Protein AF-A0A428RGV8-F1 (afdb_monomer_lite)

pLDDT: mean 83.24, std 20.05, range [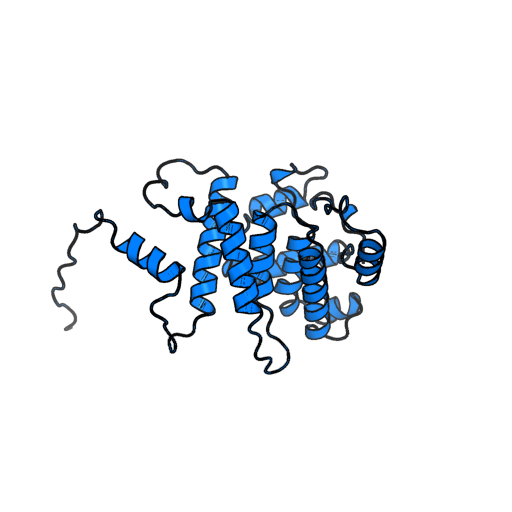26.94, 98.31]

InterPro domains:
  IPR007219 Xylanolytic transcriptional activator, regulatory domain [PF04082] (44-203)
  IPR052761 Fungal Detoxification and Toxin Biosynthesis TFs [PTHR47425] (21-204)

Structure (mmCIF, N/CA/C/O backbone):
data_AF-A0A428RGV8-F1
#
_entry.id   AF-A0A428RGV8-F1
#
loop_
_atom_site.group_PDB
_atom_site.id
_atom_site.type_symbol
_atom_site.label_atom_id
_atom_site.label_alt_id
_atom_site.label_comp_id
_atom_site.label_asym_id
_atom_site.label_entity_id
_atom_site.label_seq_id
_atom_site.pdbx_PDB_ins_code
_atom_site.Cartn_x
_atom_site.Cartn_y
_atom_site.Cartn_z
_atom_site.occupancy
_atom_site.B_iso_or_equiv
_atom_site.auth_seq_id
_atom_site.auth_comp_id
_atom_site.auth_asym_id
_atom_site.auth_atom_id
_atom_site.pdbx_PDB_model_num
ATOM 1 N N . MET A 1 1 ? -14.639 -11.811 4.465 1.00 91.31 1 MET A N 1
ATOM 2 C CA . MET A 1 1 ? -13.847 -10.626 4.854 1.00 91.31 1 MET A CA 1
ATOM 3 C C . MET A 1 1 ? -13.827 -10.538 6.376 1.00 91.31 1 MET A C 1
ATOM 5 O O . MET A 1 1 ? -14.642 -11.209 6.999 1.00 91.31 1 MET A O 1
ATOM 9 N N . VAL A 1 2 ? -12.880 -9.812 6.969 1.00 91.38 2 VAL A N 1
ATOM 10 C CA . VAL A 1 2 ? -12.752 -9.607 8.424 1.00 91.38 2 VAL A CA 1
ATOM 11 C C . VAL A 1 2 ? -12.402 -8.142 8.679 1.00 91.38 2 VAL A C 1
ATOM 13 O O . VAL A 1 2 ? -11.633 -7.556 7.915 1.00 91.38 2 VAL A O 1
ATOM 16 N N . VAL A 1 3 ? -12.947 -7.553 9.745 1.00 94.00 3 VAL A N 1
ATOM 17 C CA . VAL A 1 3 ? -12.639 -6.174 10.150 1.00 94.00 3 VAL A CA 1
ATOM 18 C C . VAL A 1 3 ? -11.151 -6.045 10.478 1.00 94.00 3 VAL A C 1
ATOM 20 O O . VAL A 1 3 ? -10.578 -6.878 11.178 1.00 94.00 3 VAL A O 1
ATOM 23 N N . TYR A 1 4 ? -10.510 -4.988 9.983 1.00 91.88 4 TYR A N 1
ATOM 24 C CA . TYR A 1 4 ? -9.059 -4.827 10.090 1.00 91.88 4 TYR A CA 1
ATOM 25 C C . TYR A 1 4 ? -8.542 -4.760 11.540 1.00 91.88 4 TYR A C 1
ATOM 27 O O . TYR A 1 4 ? -7.445 -5.238 11.816 1.00 91.88 4 TYR A O 1
ATOM 35 N N . CYS A 1 5 ? -9.342 -4.237 12.476 1.00 89.12 5 CYS A N 1
ATOM 36 C CA . CYS A 1 5 ? -9.003 -4.157 13.901 1.00 89.12 5 CYS A CA 1
ATOM 37 C C . CYS A 1 5 ? -8.801 -5.525 14.574 1.00 89.12 5 CYS A C 1
ATOM 39 O O . CYS A 1 5 ? -8.274 -5.574 15.681 1.00 89.12 5 CYS A O 1
ATOM 41 N N . SER A 1 6 ? -9.217 -6.628 13.942 1.00 91.00 6 SER A N 1
ATOM 42 C CA . SER A 1 6 ? -8.951 -7.985 14.433 1.00 91.00 6 SER A CA 1
ATOM 43 C C . SER A 1 6 ? -7.494 -8.427 14.229 1.00 91.00 6 SER A C 1
ATOM 45 O O . SER A 1 6 ? -7.105 -9.483 14.723 1.00 91.00 6 SER A O 1
ATOM 47 N N . TYR A 1 7 ? -6.686 -7.652 13.499 1.00 91.00 7 TYR A N 1
ATOM 48 C CA . TYR A 1 7 ? -5.276 -7.935 13.247 1.00 91.00 7 TYR A CA 1
ATOM 49 C C . TYR A 1 7 ? -4.378 -7.100 14.164 1.00 91.00 7 TYR A C 1
ATOM 51 O O . TYR A 1 7 ? -4.307 -5.882 14.029 1.00 91.00 7 TYR A O 1
ATOM 59 N N . SER A 1 8 ? -3.625 -7.765 15.043 1.00 90.81 8 SER A N 1
ATOM 60 C CA . SER A 1 8 ? -2.735 -7.124 16.026 1.00 90.81 8 SER A CA 1
ATOM 61 C C . SER A 1 8 ? -1.612 -6.276 15.429 1.00 90.81 8 SER A C 1
ATOM 63 O O . SER A 1 8 ? -1.098 -5.375 16.081 1.00 90.81 8 SER A O 1
ATOM 65 N N . PHE A 1 9 ? -1.209 -6.558 14.193 1.00 92.00 9 PHE A N 1
ATOM 66 C CA . PHE A 1 9 ? -0.100 -5.882 13.519 1.00 92.00 9 PHE A CA 1
ATOM 67 C C . PHE A 1 9 ? -0.540 -4.674 12.681 1.00 92.00 9 PHE A C 1
ATOM 69 O O . PHE A 1 9 ? 0.299 -4.083 12.002 1.00 92.00 9 PHE A O 1
ATOM 76 N N . ILE A 1 10 ? -1.829 -4.313 12.702 1.00 93.00 10 ILE A N 1
ATOM 77 C CA . ILE A 1 10 ? -2.382 -3.203 11.919 1.00 93.00 10 ILE A CA 1
ATOM 78 C C . ILE A 1 10 ? -2.800 -2.066 12.849 1.00 93.00 10 ILE A C 1
ATOM 80 O O . ILE A 1 10 ? -3.551 -2.267 13.802 1.00 93.00 10 ILE A O 1
ATOM 84 N N . THR A 1 11 ? -2.319 -0.854 12.580 1.00 92.06 11 THR A N 1
ATOM 85 C CA . THR A 1 11 ? -2.685 0.337 13.347 1.00 92.06 11 THR A CA 1
ATOM 86 C C . THR A 1 11 ? -4.131 0.723 13.078 1.00 92.06 11 THR A C 1
ATOM 88 O O . THR A 1 11 ? -4.618 0.633 11.948 1.00 92.06 11 THR A O 1
ATOM 91 N N . ARG A 1 12 ? -4.810 1.222 14.112 1.00 88.31 12 ARG A N 1
ATOM 92 C CA . ARG A 1 12 ? -6.144 1.811 13.960 1.00 88.31 12 ARG A CA 1
ATOM 93 C C . ARG A 1 12 ? -6.079 3.038 13.051 1.00 88.31 12 ARG A C 1
ATOM 95 O O . ARG A 1 12 ? -5.153 3.837 13.170 1.00 88.31 12 ARG A O 1
ATOM 102 N N . ALA A 1 13 ? -7.038 3.142 12.138 1.00 87.25 13 ALA A N 1
ATOM 103 C CA . ALA A 1 13 ? -7.202 4.307 11.281 1.00 87.25 13 ALA A CA 1
ATOM 104 C C . ALA A 1 13 ? -7.619 5.522 12.122 1.00 87.25 13 ALA A C 1
ATOM 106 O O . ALA A 1 13 ? -8.401 5.377 13.067 1.00 87.25 13 ALA A O 1
ATOM 107 N N . ASP A 1 14 ? -7.106 6.703 11.777 1.00 87.12 14 ASP A N 1
ATOM 108 C CA . ASP A 1 14 ? -7.477 7.947 12.447 1.00 87.12 14 ASP A CA 1
ATOM 109 C C . ASP A 1 14 ? -8.788 8.474 11.859 1.00 87.12 14 ASP A C 1
ATOM 111 O O . ASP A 1 14 ? -8.808 9.057 10.780 1.00 87.12 14 ASP A O 1
ATOM 115 N N . VAL A 1 15 ? -9.893 8.208 12.556 1.00 88.12 15 VAL A N 1
ATOM 116 C CA . VAL A 1 15 ? -11.250 8.602 12.141 1.00 88.12 15 VAL A CA 1
ATOM 117 C C . VAL A 1 15 ? -11.793 9.788 12.943 1.00 88.12 15 VAL A C 1
ATOM 119 O O . VAL A 1 15 ? -12.944 10.169 12.756 1.00 88.12 15 VAL A O 1
ATOM 122 N N . PHE A 1 16 ? -11.004 10.378 13.852 1.00 85.19 16 PHE A N 1
ATOM 123 C CA . PHE A 1 16 ? -11.508 11.365 14.821 1.00 85.19 16 PHE A CA 1
ATOM 124 C C . PHE A 1 16 ? -12.043 12.644 14.173 1.00 85.19 16 PHE A C 1
ATOM 126 O O . PHE A 1 16 ? -12.983 13.249 14.683 1.00 85.19 16 PHE A O 1
ATOM 133 N N . TYR A 1 17 ? -11.450 13.048 13.052 1.00 86.25 17 TYR A N 1
ATOM 134 C CA . TYR A 1 17 ? -11.818 14.265 12.325 1.00 86.25 17 TYR A CA 1
ATOM 135 C C . TYR A 1 17 ? -12.670 13.984 11.084 1.00 86.25 17 TYR A C 1
ATOM 137 O O . TYR A 1 17 ? -12.979 14.903 10.327 1.00 86.25 17 TYR A O 1
ATOM 145 N N . THR A 1 18 ? -13.037 12.723 10.859 1.00 89.50 18 THR A N 1
ATOM 146 C CA . THR A 1 18 ? -13.803 12.303 9.690 1.00 89.50 18 THR A CA 1
ATOM 147 C C . THR A 1 18 ? -15.301 12.361 10.011 1.00 89.50 18 THR A C 1
ATOM 149 O O . THR A 1 18 ? -15.729 11.766 11.002 1.00 89.50 18 THR A O 1
ATOM 152 N N . PRO A 1 19 ? -16.121 13.056 9.202 1.00 93.00 19 PRO A N 1
ATOM 153 C CA . PRO A 1 19 ? -17.572 13.064 9.362 1.00 93.00 19 PRO A CA 1
ATOM 154 C C . PRO A 1 19 ? -18.165 11.651 9.393 1.00 93.00 19 P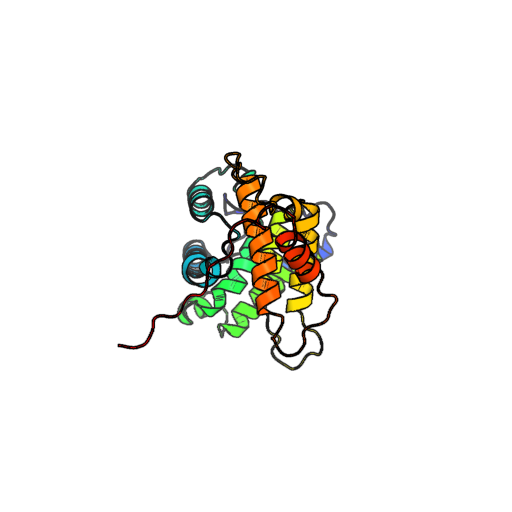RO A C 1
ATOM 156 O O . PRO A 1 19 ? -17.710 10.756 8.682 1.00 93.00 19 PRO A O 1
ATOM 159 N N . VAL A 1 20 ? -19.227 11.453 10.177 1.00 92.69 20 VAL A N 1
ATOM 160 C CA . VAL A 1 20 ? -19.876 10.137 10.328 1.00 92.69 20 VAL A CA 1
ATOM 161 C C . VAL A 1 20 ? -20.357 9.590 8.982 1.00 92.69 20 VAL A C 1
ATOM 163 O O . VAL A 1 20 ? -20.157 8.412 8.702 1.00 92.69 20 VAL A O 1
ATOM 166 N N . GLN A 1 21 ? -20.908 10.449 8.119 1.00 94.31 21 GLN A N 1
ATOM 167 C CA . GLN A 1 21 ? -21.371 10.052 6.786 1.00 94.31 21 GLN A CA 1
ATOM 168 C C . GLN A 1 21 ? -20.228 9.514 5.913 1.00 94.31 21 GLN A C 1
ATOM 170 O O . GLN A 1 21 ? -20.411 8.538 5.186 1.00 94.31 21 GLN A O 1
ATOM 175 N N . ASP A 1 22 ? -19.035 10.106 6.016 1.00 93.88 22 ASP A N 1
ATOM 176 C CA . ASP A 1 22 ? -17.856 9.639 5.286 1.00 93.88 22 ASP A CA 1
ATOM 177 C C . ASP A 1 22 ? -17.386 8.284 5.832 1.00 93.88 22 ASP A C 1
ATOM 179 O O . ASP A 1 22 ? -17.028 7.397 5.060 1.00 93.88 22 ASP A O 1
ATOM 183 N N . ILE A 1 23 ? -17.443 8.074 7.153 1.00 94.06 23 ILE A N 1
ATOM 184 C CA . ILE A 1 23 ? -17.117 6.781 7.776 1.00 94.06 23 ILE A CA 1
ATOM 185 C C . ILE A 1 23 ? -18.096 5.694 7.316 1.00 94.06 23 ILE A C 1
ATOM 187 O O . ILE A 1 23 ? -17.664 4.601 6.946 1.00 94.06 23 ILE A O 1
ATOM 191 N N . GLU A 1 24 ? -19.399 5.981 7.308 1.00 95.19 24 GLU A N 1
ATOM 192 C CA . GLU A 1 24 ? -20.435 5.058 6.829 1.00 95.19 24 GLU A CA 1
ATOM 193 C C . GLU A 1 24 ? -20.230 4.707 5.353 1.00 95.19 24 GLU A C 1
ATOM 195 O O . GLU A 1 24 ? -20.258 3.528 4.987 1.00 95.19 24 GLU A O 1
ATOM 200 N N . PHE A 1 25 ? -19.931 5.708 4.519 1.00 96.38 25 PHE A N 1
ATOM 201 C CA . PHE A 1 25 ? -19.594 5.502 3.115 1.00 96.38 25 PHE A CA 1
ATOM 202 C C . PHE A 1 25 ? -18.364 4.596 2.958 1.00 96.38 25 PHE A C 1
ATOM 204 O O . PHE A 1 25 ? -18.434 3.564 2.286 1.00 96.38 25 PHE A O 1
ATOM 211 N N . LEU A 1 26 ? -17.255 4.904 3.636 1.00 96.06 26 LEU A N 1
ATOM 212 C CA . LEU A 1 26 ? -16.034 4.089 3.606 1.00 96.06 26 LEU A CA 1
ATOM 213 C C . LEU A 1 26 ? -16.272 2.652 4.087 1.00 96.06 26 LEU A C 1
ATOM 215 O O . LEU A 1 26 ? -15.668 1.714 3.555 1.00 96.06 26 LEU A O 1
ATOM 219 N N . ASN A 1 27 ? -17.149 2.474 5.076 1.00 95.19 27 ASN A N 1
ATOM 220 C CA . ASN A 1 27 ? -17.536 1.164 5.578 1.00 95.19 27 ASN A CA 1
ATOM 221 C C . ASN A 1 27 ? -18.357 0.381 4.545 1.00 95.19 27 ASN A C 1
ATOM 223 O O . ASN A 1 27 ? -18.049 -0.781 4.295 1.00 95.19 27 ASN A O 1
ATOM 227 N N . SER A 1 28 ? -19.329 1.018 3.882 1.00 96.12 28 SER A N 1
ATOM 228 C CA . SER A 1 28 ? -20.103 0.396 2.794 1.00 96.12 28 SER A CA 1
ATOM 229 C C . SER A 1 28 ? -19.247 0.014 1.580 1.00 96.12 28 SER A C 1
ATOM 231 O O . SER A 1 28 ? -19.506 -0.991 0.923 1.00 96.12 28 SER A O 1
ATOM 233 N N . GLU A 1 29 ? -18.162 0.751 1.332 1.00 96.19 29 GLU A N 1
ATOM 234 C CA . GLU A 1 29 ? -17.141 0.424 0.327 1.00 96.19 29 GLU A CA 1
ATOM 235 C C . GLU A 1 29 ? -16.165 -0.676 0.802 1.00 96.19 29 GLU A C 1
ATOM 237 O O . GLU A 1 29 ? -15.284 -1.124 0.059 1.00 96.19 29 GLU A O 1
ATOM 242 N N . GLY A 1 30 ? -16.288 -1.125 2.055 1.00 95.44 30 GLY A N 1
ATOM 243 C CA . GLY A 1 30 ? -15.467 -2.170 2.656 1.00 95.44 30 GLY A CA 1
ATOM 244 C C . GLY A 1 30 ? -14.002 -1.767 2.841 1.00 95.44 30 GLY A C 1
ATOM 245 O O . GLY A 1 30 ? -13.118 -2.623 2.723 1.00 95.44 30 GLY A O 1
ATOM 246 N N . CYS A 1 31 ? -13.716 -0.480 3.080 1.00 96.12 31 CYS A N 1
ATOM 247 C CA . CYS A 1 31 ? -12.354 0.034 3.288 1.00 96.12 31 CYS A CA 1
ATOM 248 C C . CYS A 1 31 ? -11.719 -0.501 4.583 1.00 96.12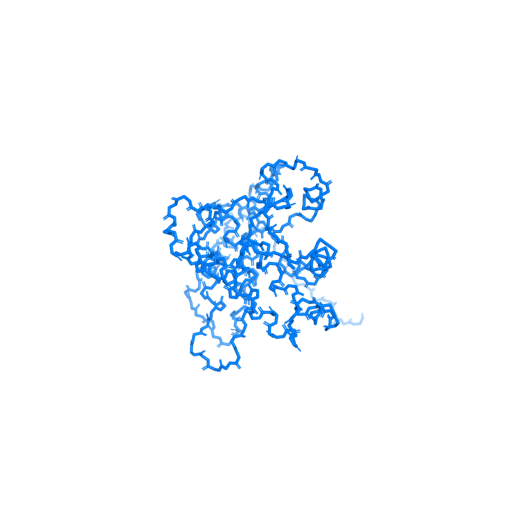 31 CYS A C 1
ATOM 250 O O . CYS A 1 31 ? -10.512 -0.747 4.633 1.00 96.12 31 CYS A O 1
ATOM 252 N N . PHE A 1 32 ? -12.543 -0.740 5.606 1.00 95.75 32 PHE A N 1
ATOM 253 C CA . PHE A 1 32 ? -12.143 -1.270 6.914 1.00 95.75 32 PHE A CA 1
ATOM 254 C C . PHE A 1 32 ? -12.119 -2.804 6.967 1.00 95.75 32 PHE A C 1
ATOM 256 O O . PHE A 1 32 ? -11.964 -3.400 8.034 1.00 95.75 32 PHE A O 1
ATOM 263 N N . GLU A 1 33 ? -12.249 -3.467 5.821 1.00 95.56 33 GLU A N 1
ATOM 264 C CA . GLU A 1 33 ? -12.248 -4.918 5.736 1.00 95.56 33 GLU A CA 1
ATOM 265 C C . GLU A 1 33 ? -11.032 -5.450 4.983 1.00 95.56 33 GLU A C 1
ATOM 267 O O . GLU A 1 33 ? -10.640 -4.946 3.925 1.00 95.56 33 GLU A O 1
ATOM 272 N N . LEU A 1 34 ? -10.487 -6.548 5.498 1.00 96.50 34 LEU A N 1
ATOM 273 C CA . LEU A 1 34 ? -9.389 -7.293 4.900 1.00 96.50 34 LEU A CA 1
ATOM 274 C C . LEU A 1 34 ? -9.812 -8.744 4.613 1.00 96.50 34 LEU A C 1
ATOM 276 O O . LEU A 1 34 ? -10.785 -9.248 5.189 1.00 96.50 34 LEU A O 1
ATOM 280 N N . PRO A 1 35 ? -9.101 -9.455 3.718 1.00 96.56 35 PRO A N 1
ATOM 281 C CA . PRO A 1 35 ? -9.262 -10.896 3.551 1.00 96.56 35 PRO A CA 1
ATOM 282 C C . PRO A 1 35 ? -9.117 -11.643 4.882 1.00 96.56 35 PRO A C 1
ATOM 284 O O . PRO A 1 35 ? -8.468 -11.151 5.799 1.00 96.56 35 PRO A O 1
ATOM 287 N N . ALA A 1 36 ? -9.688 -12.846 4.985 1.00 95.62 36 ALA A N 1
ATOM 288 C CA . ALA A 1 36 ? -9.474 -13.713 6.148 1.00 95.62 36 ALA A CA 1
ATOM 289 C C . ALA A 1 36 ? -7.977 -14.065 6.310 1.00 95.62 36 ALA A C 1
ATOM 291 O O . ALA A 1 36 ? -7.279 -14.112 5.292 1.00 95.62 36 ALA A O 1
ATOM 292 N N . PRO A 1 37 ? -7.488 -14.391 7.525 1.00 94.06 37 PRO A N 1
ATOM 293 C CA . PRO A 1 37 ? -6.053 -14.496 7.811 1.00 94.06 37 PRO A CA 1
ATOM 294 C C . PRO A 1 37 ? -5.272 -15.388 6.840 1.00 94.06 37 PRO A C 1
ATOM 296 O O . PRO A 1 37 ? -4.219 -14.995 6.355 1.00 94.06 37 PRO A O 1
ATOM 299 N N . ILE A 1 38 ? -5.828 -16.549 6.477 1.00 94.62 38 ILE A N 1
ATOM 300 C CA . ILE A 1 38 ? -5.201 -17.495 5.537 1.00 94.62 38 ILE A CA 1
ATOM 301 C C . ILE A 1 38 ? -5.007 -16.868 4.150 1.00 94.62 38 ILE A C 1
ATOM 303 O O . ILE A 1 38 ? -3.977 -17.069 3.512 1.00 94.62 38 ILE A O 1
ATOM 307 N N . ILE A 1 39 ? -6.004 -16.126 3.661 1.00 96.12 39 ILE A N 1
ATOM 308 C CA . ILE A 1 39 ? -5.930 -15.481 2.347 1.00 96.12 39 ILE A CA 1
ATOM 309 C C . ILE A 1 39 ? -5.025 -14.252 2.426 1.00 96.12 39 ILE A C 1
ATOM 311 O O . ILE A 1 39 ? -4.218 -14.045 1.525 1.00 96.12 39 ILE A O 1
ATOM 315 N N . LEU A 1 40 ? -5.114 -13.470 3.504 1.00 96.44 40 LEU A N 1
ATOM 316 C CA . LEU A 1 40 ? -4.243 -12.320 3.734 1.00 96.44 40 LEU A CA 1
ATOM 317 C C . LEU A 1 40 ? -2.766 -12.736 3.699 1.00 96.44 40 LEU A C 1
ATOM 319 O O . LEU A 1 40 ? -1.992 -12.152 2.949 1.00 96.44 40 LEU A O 1
ATOM 323 N N . ASP A 1 41 ? -2.397 -13.802 4.408 1.00 95.56 41 ASP A N 1
ATOM 324 C CA . ASP A 1 41 ? -1.040 -14.353 4.394 1.00 95.56 41 ASP A CA 1
ATOM 325 C C . ASP A 1 41 ? -0.575 -14.753 2.981 1.00 95.56 41 ASP A C 1
ATOM 327 O O . ASP A 1 41 ? 0.584 -14.531 2.631 1.00 95.56 41 ASP A O 1
ATOM 331 N N . GLN A 1 42 ? -1.464 -15.287 2.133 1.00 97.06 42 GLN A N 1
ATOM 332 C CA . GLN A 1 42 ? -1.125 -15.576 0.733 1.00 97.06 42 GLN A CA 1
ATOM 333 C C . GLN A 1 42 ? -0.794 -14.299 -0.045 1.00 97.06 42 GLN A C 1
ATOM 335 O O . GLN A 1 42 ? 0.224 -14.264 -0.732 1.00 97.06 42 GLN A O 1
ATOM 340 N N . PHE A 1 43 ? -1.599 -13.240 0.089 1.00 97.88 43 PHE A N 1
ATOM 341 C CA . PHE A 1 43 ? -1.299 -11.952 -0.546 1.00 97.88 43 PHE A CA 1
ATOM 342 C C . PHE A 1 43 ? 0.029 -11.371 -0.059 1.00 97.88 43 PHE A C 1
ATOM 344 O O . PHE A 1 43 ? 0.819 -10.893 -0.868 1.00 97.88 43 PHE A O 1
ATOM 351 N N . LEU A 1 44 ? 0.291 -11.423 1.250 1.00 97.12 44 LEU A N 1
ATOM 352 C CA . LEU A 1 44 ? 1.525 -10.897 1.835 1.00 97.12 44 LEU A CA 1
ATOM 353 C C . LEU A 1 44 ? 2.755 -11.660 1.332 1.00 97.12 44 LEU A C 1
ATOM 355 O O . LEU A 1 44 ? 3.752 -11.045 0.967 1.00 97.12 44 LEU A O 1
ATOM 359 N N . ARG A 1 45 ? 2.671 -12.989 1.209 1.00 97.19 45 ARG A N 1
ATOM 360 C CA . ARG A 1 45 ? 3.729 -13.790 0.573 1.00 97.19 45 ARG A CA 1
ATOM 361 C C . ARG A 1 45 ? 3.934 -13.385 -0.884 1.00 97.19 45 ARG A C 1
ATOM 363 O O . ARG A 1 45 ? 5.061 -13.120 -1.279 1.00 97.19 45 ARG A O 1
ATOM 370 N N . GLN A 1 46 ? 2.857 -13.249 -1.663 1.00 98.06 46 GLN A N 1
ATOM 371 C CA . GLN A 1 46 ? 2.957 -12.796 -3.056 1.00 98.06 46 GLN A CA 1
ATOM 372 C C . GLN A 1 46 ? 3.561 -11.389 -3.176 1.00 98.06 46 GLN A C 1
ATOM 374 O O . GLN A 1 46 ? 4.303 -11.127 -4.124 1.00 98.06 46 GLN A O 1
ATOM 379 N N . TYR A 1 47 ? 3.295 -10.500 -2.216 1.00 98.31 47 TYR A N 1
ATOM 380 C CA . TYR A 1 47 ? 3.940 -9.193 -2.133 1.00 98.31 47 TYR A CA 1
ATOM 381 C C . TYR A 1 47 ? 5.459 -9.324 -1.962 1.00 98.31 47 TYR A C 1
ATOM 383 O O . TYR A 1 47 ? 6.204 -8.767 -2.769 1.00 98.31 47 TYR A O 1
ATOM 391 N N . PHE A 1 48 ? 5.925 -10.068 -0.951 1.00 97.75 48 PHE A N 1
ATOM 392 C CA . PHE A 1 48 ? 7.362 -10.210 -0.682 1.00 97.75 48 PHE A CA 1
ATOM 393 C C . PHE A 1 48 ? 8.098 -10.977 -1.782 1.00 97.75 48 PHE A C 1
ATOM 395 O O . PHE A 1 48 ? 9.238 -10.656 -2.091 1.00 97.75 48 PHE A O 1
ATOM 402 N N . THR A 1 49 ? 7.436 -11.924 -2.445 1.00 97.75 49 THR A N 1
ATOM 403 C CA . THR A 1 49 ? 8.042 -12.676 -3.548 1.00 97.75 49 THR A CA 1
ATOM 404 C C . THR A 1 49 ? 8.124 -11.877 -4.852 1.00 97.75 49 THR A C 1
ATOM 406 O O . THR A 1 49 ? 9.126 -11.984 -5.550 1.00 97.75 49 THR A O 1
ATOM 409 N N . ASN A 1 50 ? 7.104 -11.082 -5.206 1.00 97.12 50 ASN A N 1
ATOM 410 C CA . ASN A 1 50 ? 7.009 -10.499 -6.557 1.00 97.12 50 ASN A CA 1
ATOM 411 C C . ASN A 1 50 ? 7.114 -8.969 -6.611 1.00 97.12 50 ASN A C 1
ATOM 413 O O . ASN A 1 50 ? 7.517 -8.420 -7.634 1.00 97.12 50 ASN A O 1
ATOM 417 N N . VAL A 1 51 ? 6.718 -8.259 -5.549 1.00 96.56 51 VAL A N 1
ATOM 418 C CA . VAL A 1 51 ? 6.675 -6.784 -5.528 1.00 96.56 51 VAL A CA 1
ATOM 419 C C . VAL A 1 51 ? 7.874 -6.212 -4.780 1.00 96.56 51 VAL A C 1
ATOM 421 O O . VAL A 1 51 ? 8.537 -5.301 -5.277 1.00 96.56 51 VAL A O 1
ATOM 424 N N . HIS A 1 52 ? 8.174 -6.757 -3.599 1.00 96.50 52 HIS A N 1
ATOM 425 C CA . HIS A 1 52 ? 9.261 -6.288 -2.738 1.00 96.50 52 HIS A CA 1
ATOM 426 C C . HIS A 1 52 ? 10.646 -6.291 -3.410 1.00 96.50 52 HIS A C 1
ATOM 428 O O . HIS A 1 52 ? 11.338 -5.289 -3.245 1.00 96.50 52 HIS A O 1
ATOM 434 N N . PRO A 1 53 ? 11.033 -7.278 -4.251 1.00 96.19 53 PRO A N 1
ATOM 435 C CA . PRO A 1 53 ? 12.331 -7.240 -4.931 1.00 96.19 53 PRO A CA 1
ATOM 436 C C . PRO A 1 53 ? 12.512 -6.020 -5.845 1.00 96.19 53 PRO A C 1
ATOM 438 O O . PRO A 1 53 ? 13.637 -5.609 -6.114 1.00 96.19 53 PRO A O 1
ATOM 441 N N . LEU A 1 54 ? 11.408 -5.429 -6.319 1.00 93.12 54 LEU A N 1
ATOM 442 C CA . LEU A 1 54 ? 11.408 -4.248 -7.184 1.00 93.12 54 LEU A CA 1
ATOM 443 C C . LEU A 1 54 ? 11.316 -2.939 -6.383 1.00 93.12 54 LEU A C 1
ATOM 445 O O . LEU A 1 54 ? 11.865 -1.925 -6.806 1.00 93.12 54 LEU A O 1
ATOM 449 N N . LEU A 1 55 ? 10.622 -2.952 -5.239 1.00 93.88 55 LEU A N 1
ATOM 450 C CA . LEU A 1 55 ? 10.474 -1.811 -4.327 1.00 93.88 55 LEU A CA 1
ATOM 451 C C . LEU A 1 55 ? 10.643 -2.261 -2.862 1.00 93.88 55 LEU A C 1
ATOM 453 O O . LEU A 1 55 ? 9.649 -2.396 -2.136 1.00 93.88 55 LEU A O 1
ATOM 457 N N . PRO A 1 56 ? 11.885 -2.466 -2.386 1.00 95.00 56 PRO A N 1
ATOM 458 C CA . PRO A 1 56 ? 12.167 -2.989 -1.049 1.00 95.00 56 PRO A CA 1
ATOM 459 C C . PRO A 1 56 ? 12.039 -1.900 0.030 1.00 95.00 56 PRO A C 1
ATOM 461 O O . PRO A 1 56 ? 12.964 -1.620 0.787 1.00 95.00 56 PRO A O 1
ATOM 464 N N . MET A 1 57 ? 10.880 -1.247 0.107 1.00 94.00 57 MET A N 1
ATOM 465 C CA . MET A 1 57 ? 10.617 -0.133 1.029 1.00 94.00 57 MET A CA 1
ATOM 466 C C . MET A 1 57 ? 10.305 -0.577 2.470 1.00 94.00 57 MET A C 1
ATOM 468 O O . MET A 1 57 ? 10.262 0.262 3.370 1.00 94.00 57 MET A O 1
ATOM 472 N N . LEU A 1 58 ? 10.082 -1.879 2.688 1.00 93.44 58 LEU A N 1
ATOM 473 C CA . LEU A 1 58 ? 9.810 -2.496 3.990 1.00 93.44 58 LEU A CA 1
ATOM 474 C C . LEU A 1 58 ? 10.957 -3.426 4.391 1.00 93.44 58 LEU A C 1
ATOM 476 O O . LEU A 1 58 ? 11.571 -4.068 3.539 1.00 93.44 58 LEU A O 1
ATOM 480 N N . ASN A 1 59 ? 11.220 -3.537 5.692 1.00 92.25 59 ASN A N 1
ATOM 481 C CA . ASN A 1 59 ? 12.048 -4.618 6.212 1.00 92.25 59 ASN A CA 1
ATOM 482 C C . ASN A 1 59 ? 11.195 -5.885 6.326 1.00 92.25 59 ASN A C 1
ATOM 484 O O . ASN A 1 59 ? 10.256 -5.915 7.117 1.00 92.25 59 ASN A O 1
ATOM 488 N N . GLU A 1 60 ? 11.516 -6.909 5.539 1.00 93.19 60 GLU A N 1
ATOM 489 C CA . GLU A 1 60 ? 10.777 -8.172 5.540 1.00 93.19 60 GLU A CA 1
ATOM 490 C C . GLU A 1 60 ? 10.847 -8.892 6.892 1.00 93.19 60 GLU A C 1
ATOM 492 O O . GLU A 1 60 ? 9.829 -9.375 7.384 1.00 93.19 60 GLU A O 1
ATOM 497 N N . GLN A 1 61 ? 12.016 -8.909 7.534 1.00 91.19 61 GLN A N 1
ATOM 498 C CA . GLN A 1 61 ? 12.172 -9.554 8.835 1.00 91.19 61 GLN A CA 1
ATOM 499 C C . GLN A 1 61 ? 11.330 -8.847 9.903 1.00 91.19 61 GLN A C 1
ATOM 501 O O . GLN A 1 61 ? 10.536 -9.489 10.584 1.00 91.19 61 GLN A O 1
ATOM 506 N N . ASP A 1 62 ? 11.432 -7.514 9.994 1.00 89.94 62 ASP A N 1
ATOM 507 C CA . ASP A 1 62 ? 10.626 -6.749 10.956 1.00 89.94 62 ASP A CA 1
ATOM 508 C C . ASP A 1 62 ? 9.119 -6.922 10.705 1.00 89.94 62 ASP A C 1
ATOM 510 O O . ASP A 1 62 ? 8.341 -6.944 11.659 1.00 89.94 62 ASP A O 1
ATOM 514 N N . PHE A 1 63 ? 8.712 -7.055 9.438 1.00 92.75 63 PHE A N 1
ATOM 515 C CA . PHE A 1 63 ? 7.324 -7.283 9.051 1.00 92.75 63 PHE A CA 1
ATOM 516 C C . PHE A 1 63 ? 6.801 -8.622 9.583 1.00 92.75 63 PHE A C 1
ATOM 518 O O . PHE A 1 63 ? 5.763 -8.660 10.249 1.00 92.75 63 PHE A O 1
ATOM 525 N N . TRP A 1 64 ? 7.505 -9.725 9.306 1.00 93.25 64 TRP A N 1
ATOM 526 C CA . TRP A 1 64 ? 7.057 -11.056 9.725 1.00 93.25 64 TRP A CA 1
ATOM 527 C C . TRP A 1 64 ? 7.141 -11.236 11.244 1.00 93.25 64 TRP A C 1
ATOM 529 O O . TRP A 1 64 ? 6.260 -11.868 11.837 1.00 93.25 64 TRP A O 1
ATOM 539 N N . ASP A 1 65 ? 8.123 -10.601 11.887 1.00 91.25 65 ASP A N 1
ATOM 540 C CA . ASP A 1 65 ? 8.226 -10.540 13.344 1.00 91.25 65 ASP A CA 1
ATOM 541 C C . ASP A 1 65 ? 7.024 -9.816 13.963 1.00 91.25 65 ASP A C 1
ATOM 543 O O . ASP A 1 65 ? 6.441 -10.303 14.933 1.00 91.25 65 ASP A O 1
ATOM 547 N N . ALA A 1 66 ? 6.623 -8.664 13.411 1.00 89.56 66 ALA A N 1
ATOM 548 C CA . ALA A 1 66 ? 5.455 -7.923 13.888 1.00 89.56 66 ALA A CA 1
ATOM 549 C C . ALA A 1 66 ? 4.157 -8.714 13.686 1.00 89.56 66 ALA A C 1
ATOM 551 O O . ALA A 1 66 ? 3.314 -8.764 14.579 1.00 89.56 66 ALA A O 1
ATOM 552 N N . ARG A 1 67 ? 4.022 -9.385 12.538 1.00 89.75 67 ARG A N 1
ATOM 553 C CA . ARG A 1 67 ? 2.854 -10.203 12.187 1.00 89.75 67 ARG A CA 1
ATOM 554 C C . ARG A 1 67 ? 2.635 -11.392 13.126 1.00 89.75 67 ARG A C 1
ATOM 556 O O . ARG A 1 67 ? 1.483 -11.777 13.342 1.00 89.75 67 ARG A O 1
ATOM 563 N N . SER A 1 68 ? 3.722 -11.974 13.629 1.00 89.75 68 SER A N 1
ATOM 564 C CA . SER A 1 68 ? 3.712 -13.181 14.468 1.00 89.75 68 SER A CA 1
ATOM 565 C C . SER A 1 68 ? 3.485 -12.881 15.952 1.00 89.75 68 SER A C 1
ATOM 567 O O . SER A 1 68 ? 3.203 -13.792 16.729 1.00 89.75 68 SER A O 1
ATOM 569 N N . ARG A 1 69 ? 3.613 -11.614 16.365 1.00 88.75 69 ARG A N 1
ATOM 570 C CA . ARG A 1 69 ? 3.444 -11.194 17.759 1.00 88.75 69 ARG A CA 1
ATOM 571 C C . ARG A 1 69 ? 1.977 -10.853 18.063 1.00 88.75 69 ARG A C 1
ATOM 573 O O . ARG A 1 69 ? 1.329 -10.186 17.253 1.00 88.75 69 ARG A O 1
ATOM 580 N N . PRO A 1 70 ? 1.458 -11.249 19.240 1.00 85.81 70 PRO A N 1
ATOM 581 C CA . PRO A 1 70 ? 0.152 -10.793 19.712 1.00 85.81 70 PRO A CA 1
ATOM 582 C C . PRO A 1 70 ? 0.108 -9.278 19.921 1.00 85.81 70 PRO A C 1
ATOM 584 O O . PRO A 1 70 ? -0.860 -8.657 19.515 1.00 85.81 70 PRO A O 1
ATOM 587 N N . ASP A 1 71 ? 1.189 -8.696 20.452 1.00 86.62 71 ASP A N 1
ATOM 588 C CA . ASP A 1 71 ? 1.301 -7.263 20.747 1.00 86.62 71 ASP A CA 1
ATOM 589 C C . ASP A 1 71 ? 2.610 -6.697 20.162 1.00 86.62 71 ASP A C 1
ATOM 591 O O . ASP A 1 71 ? 3.629 -6.580 20.857 1.00 86.62 71 ASP A O 1
ATOM 595 N N . PRO A 1 72 ? 2.660 -6.423 18.847 1.00 88.25 72 PRO A N 1
ATOM 596 C CA . PRO A 1 72 ? 3.835 -5.827 18.232 1.00 88.25 72 PRO A CA 1
ATOM 597 C C . PRO A 1 72 ? 4.019 -4.370 18.690 1.00 88.25 72 PRO A C 1
ATOM 599 O O . PRO A 1 72 ? 3.040 -3.658 18.908 1.00 88.25 72 PRO A O 1
ATOM 602 N N . PRO A 1 73 ? 5.268 -3.874 18.795 1.00 86.75 73 PRO A N 1
ATOM 603 C CA . PRO A 1 73 ? 5.511 -2.461 19.065 1.00 86.75 73 PRO A CA 1
ATOM 604 C C . PRO A 1 73 ? 4.833 -1.576 18.015 1.00 86.75 73 PRO A C 1
ATOM 606 O O . PRO A 1 73 ? 4.925 -1.872 16.823 1.00 86.75 73 PRO A O 1
ATOM 609 N N . GLN A 1 74 ? 4.250 -0.449 18.435 1.00 82.88 74 GLN A N 1
ATOM 610 C CA . GLN A 1 74 ? 3.565 0.498 17.541 1.00 82.88 74 GLN A CA 1
ATOM 611 C C . GLN A 1 74 ? 4.429 0.915 16.338 1.00 82.88 74 GLN A C 1
ATOM 613 O O . GLN A 1 74 ? 3.929 1.057 15.228 1.00 82.88 74 GLN A O 1
ATOM 618 N N . SER A 1 75 ? 5.743 1.062 16.538 1.00 81.88 75 SER A N 1
ATOM 619 C CA . SER A 1 75 ? 6.708 1.414 15.487 1.00 81.88 75 SER A CA 1
ATOM 620 C C . SER A 1 75 ? 6.890 0.345 14.403 1.00 81.88 75 SER A C 1
ATOM 622 O O . SER A 1 75 ? 7.449 0.643 13.350 1.00 81.88 75 SER A O 1
ATOM 624 N N . LYS A 1 76 ? 6.444 -0.892 14.654 1.00 85.12 76 LYS A N 1
ATOM 625 C CA . LYS A 1 76 ? 6.479 -2.014 13.708 1.00 85.12 76 LYS A CA 1
ATOM 626 C C . LYS A 1 76 ? 5.099 -2.385 13.156 1.00 85.12 76 LYS A C 1
ATOM 628 O O . LYS A 1 76 ? 5.012 -3.262 12.299 1.00 85.12 76 LYS A O 1
ATOM 633 N N . MET A 1 77 ? 4.031 -1.753 13.642 1.00 90.44 77 MET A N 1
ATOM 634 C CA . MET A 1 77 ? 2.687 -1.961 13.112 1.00 90.44 77 MET A CA 1
ATOM 635 C C . MET A 1 77 ? 2.537 -1.289 11.745 1.00 90.44 77 MET A C 1
ATOM 637 O O . MET A 1 77 ? 3.168 -0.274 11.448 1.00 90.44 77 MET A O 1
ATOM 641 N N . LEU A 1 78 ? 1.686 -1.864 10.905 1.00 93.06 78 LEU A N 1
ATOM 642 C CA . LEU A 1 78 ? 1.413 -1.370 9.563 1.00 93.06 78 LEU A CA 1
ATOM 643 C C . LEU A 1 78 ? 0.139 -0.563 9.548 1.00 93.06 78 LEU A C 1
ATOM 645 O O . LEU A 1 78 ? -0.826 -0.908 10.224 1.00 93.06 78 LEU A O 1
ATOM 649 N N . SER A 1 79 ? 0.084 0.438 8.686 1.00 95.06 79 SER A N 1
ATOM 650 C CA . SER A 1 79 ? -1.182 1.105 8.480 1.00 95.06 79 SER A CA 1
ATOM 651 C C . SER A 1 79 ? -2.150 0.320 7.612 1.00 95.06 79 SER A C 1
ATOM 653 O O . SER A 1 79 ? -1.760 -0.408 6.695 1.00 95.06 79 SER A O 1
ATOM 655 N N . LEU A 1 80 ? -3.444 0.532 7.859 1.00 96.38 80 LEU A N 1
ATOM 656 C CA . LEU A 1 80 ? -4.509 -0.002 7.018 1.00 96.38 80 LEU A CA 1
ATOM 657 C C . LEU A 1 80 ? -4.344 0.436 5.554 1.00 96.38 80 LEU A C 1
ATOM 659 O O . LEU A 1 80 ? -4.503 -0.385 4.648 1.00 96.38 80 LEU A O 1
ATOM 663 N N . LEU A 1 81 ? -3.978 1.703 5.323 1.00 97.62 81 LEU A N 1
ATOM 664 C CA . LEU A 1 81 ? -3.728 2.233 3.983 1.00 97.62 81 LEU A CA 1
ATOM 665 C C . LEU A 1 81 ? -2.650 1.418 3.256 1.00 97.62 81 LEU A C 1
ATOM 667 O O . LEU A 1 81 ? -2.846 1.006 2.108 1.00 97.62 81 LEU A O 1
ATOM 671 N N . LEU A 1 82 ? -1.529 1.163 3.935 1.00 97.38 82 LEU A N 1
ATOM 672 C CA . LEU A 1 82 ? -0.421 0.396 3.383 1.00 97.38 82 LEU A CA 1
ATOM 673 C C . LEU A 1 82 ? -0.831 -1.049 3.097 1.00 97.38 82 LEU A C 1
ATOM 675 O O . LEU A 1 82 ? -0.558 -1.540 2.005 1.00 97.38 82 LEU A O 1
ATOM 679 N N . VAL A 1 83 ? -1.534 -1.713 4.018 1.00 97.31 83 VAL A N 1
ATOM 680 C CA . VAL A 1 83 ? -1.980 -3.100 3.815 1.00 97.31 83 VAL A CA 1
ATOM 681 C C . VAL A 1 83 ? -2.921 -3.207 2.612 1.00 97.31 83 VAL A C 1
ATOM 683 O O . VAL A 1 83 ? -2.705 -4.065 1.759 1.00 97.31 83 VAL A O 1
ATOM 686 N N . GLN A 1 84 ? -3.904 -2.312 2.467 1.00 97.88 84 GLN A N 1
ATOM 687 C CA . GLN A 1 84 ? -4.776 -2.301 1.282 1.00 97.88 84 GLN A CA 1
ATOM 688 C C . GLN A 1 84 ? -3.966 -2.089 -0.011 1.00 97.88 84 GLN A C 1
ATOM 690 O O . GLN A 1 84 ? -4.207 -2.756 -1.019 1.00 97.88 84 GLN A O 1
ATOM 695 N N . ALA A 1 85 ? -2.948 -1.219 0.022 1.00 98.25 85 ALA A N 1
ATOM 696 C CA . ALA A 1 85 ? -2.086 -0.967 -1.133 1.00 98.25 85 ALA A CA 1
ATOM 697 C C . ALA A 1 85 ? -1.190 -2.178 -1.470 1.00 98.25 85 ALA A C 1
ATOM 699 O O . ALA A 1 85 ? -0.942 -2.461 -2.645 1.00 98.25 85 ALA A O 1
ATOM 700 N N . MET A 1 86 ? -0.750 -2.937 -0.461 1.00 98.19 86 MET A N 1
ATOM 701 C CA . MET A 1 86 ? -0.048 -4.212 -0.640 1.00 98.19 86 MET A CA 1
ATOM 702 C C . MET A 1 86 ? -0.958 -5.267 -1.271 1.00 98.19 86 MET A C 1
ATOM 704 O O . MET A 1 86 ? -0.534 -5.933 -2.216 1.00 98.19 86 MET A O 1
ATOM 708 N N . LEU A 1 87 ? -2.212 -5.383 -0.812 1.00 98.06 87 LEU A N 1
ATOM 709 C CA . LEU A 1 87 ? -3.207 -6.276 -1.417 1.00 98.06 87 LEU A CA 1
ATOM 710 C C . LEU A 1 87 ? -3.429 -5.927 -2.888 1.00 98.06 87 LEU A C 1
ATOM 712 O O . LEU A 1 87 ? -3.386 -6.809 -3.744 1.00 98.06 87 LEU A O 1
ATOM 716 N N . PHE A 1 88 ? -3.586 -4.638 -3.191 1.00 98.00 88 PHE A N 1
ATOM 717 C CA . PHE A 1 88 ? -3.660 -4.133 -4.556 1.00 98.00 88 PHE A CA 1
ATOM 718 C C . PHE A 1 88 ? -2.454 -4.579 -5.397 1.00 98.00 88 PHE A C 1
ATOM 720 O O . PHE A 1 88 ? -2.635 -5.171 -6.466 1.00 98.00 88 PHE A O 1
ATOM 727 N N . ALA A 1 89 ? -1.234 -4.313 -4.922 1.00 97.50 89 ALA A N 1
ATOM 728 C CA . ALA A 1 89 ? -0.010 -4.592 -5.663 1.00 97.50 89 ALA A CA 1
ATOM 729 C C . ALA A 1 89 ? 0.190 -6.096 -5.908 1.00 97.50 89 ALA A C 1
ATOM 731 O O . ALA A 1 89 ? 0.502 -6.488 -7.032 1.00 97.50 89 ALA A O 1
ATOM 732 N N . ALA A 1 90 ? -0.060 -6.924 -4.891 1.00 97.75 90 ALA A N 1
ATOM 733 C CA . ALA A 1 90 ? 0.108 -8.374 -4.946 1.00 97.75 90 ALA A CA 1
ATOM 734 C C . ALA A 1 90 ? -1.020 -9.106 -5.693 1.00 97.75 90 ALA A C 1
ATOM 736 O O . ALA A 1 90 ? -0.833 -10.243 -6.124 1.00 97.75 90 ALA A O 1
ATOM 737 N N . CYS A 1 91 ? -2.180 -8.466 -5.884 1.00 96.62 91 CYS A N 1
ATOM 738 C CA . CYS A 1 91 ? -3.364 -9.091 -6.479 1.00 96.62 91 CYS A CA 1
ATOM 739 C C . CYS A 1 91 ? -3.093 -9.742 -7.844 1.00 96.62 91 CYS A C 1
ATOM 741 O O . CYS A 1 91 ? -3.632 -10.809 -8.125 1.00 96.62 91 CYS A O 1
ATOM 743 N N . SER A 1 92 ? -2.213 -9.151 -8.660 1.00 95.00 92 SER A N 1
ATOM 744 C CA . SER A 1 92 ? -1.860 -9.674 -9.988 1.00 95.00 92 SER A CA 1
ATOM 745 C C . SER A 1 92 ? -1.208 -11.061 -9.969 1.00 95.00 92 SER A C 1
ATOM 747 O O . SER A 1 92 ? -1.211 -11.734 -10.993 1.00 95.00 92 SER A O 1
ATOM 749 N N . PHE A 1 93 ? -0.659 -11.487 -8.829 1.00 96.56 93 PHE A N 1
ATOM 750 C CA . PHE A 1 93 ? 0.051 -12.760 -8.667 1.00 96.56 93 PHE A CA 1
ATOM 751 C C . PHE A 1 93 ? -0.795 -13.824 -7.954 1.00 96.56 93 PHE A C 1
ATOM 753 O O . PHE A 1 93 ? -0.330 -14.930 -7.687 1.00 96.56 93 PHE A O 1
ATOM 760 N N . MET A 1 94 ? -2.045 -13.500 -7.614 1.00 97.00 94 MET A N 1
ATOM 761 C CA . MET A 1 94 ? -2.925 -14.414 -6.898 1.00 97.00 94 MET A CA 1
ATOM 762 C C . MET A 1 94 ? -3.604 -15.410 -7.849 1.00 97.00 94 MET A C 1
ATOM 764 O O . MET A 1 94 ? -4.099 -15.009 -8.906 1.00 97.00 94 MET A O 1
ATOM 768 N N . PRO A 1 95 ? -3.733 -16.694 -7.462 1.00 96.50 95 PRO A N 1
ATOM 769 C CA . PRO A 1 95 ? -4.516 -17.658 -8.226 1.00 96.50 95 PRO A CA 1
ATOM 770 C C . PRO A 1 95 ? -5.984 -17.229 -8.337 1.00 96.50 95 PRO A C 1
ATOM 772 O O . PRO A 1 95 ? -6.604 -16.868 -7.331 1.00 96.50 95 PRO A O 1
ATOM 775 N N . LEU A 1 96 ? -6.579 -17.365 -9.529 1.00 96.31 96 LEU A N 1
ATOM 776 C CA . LEU A 1 96 ? -7.981 -16.994 -9.777 1.00 96.31 96 LEU A CA 1
ATOM 777 C C . LEU A 1 96 ? -8.951 -17.690 -8.807 1.00 96.31 96 LEU A C 1
ATOM 779 O O . LEU A 1 96 ? -9.884 -17.070 -8.315 1.00 96.31 96 LEU A O 1
ATOM 783 N N . LYS A 1 97 ? -8.679 -18.947 -8.432 1.00 96.38 97 LYS A N 1
ATOM 784 C CA . LYS A 1 97 ? -9.471 -19.679 -7.429 1.00 96.38 97 LYS A CA 1
ATOM 785 C C . LYS A 1 97 ? -9.543 -18.944 -6.085 1.00 96.38 97 LYS A C 1
ATOM 787 O O . LYS A 1 97 ? -10.601 -18.920 -5.463 1.00 96.38 97 LYS A O 1
ATOM 792 N N . THR A 1 98 ? -8.441 -18.351 -5.622 1.00 96.00 98 THR A N 1
ATOM 793 C CA . THR A 1 98 ? -8.425 -17.578 -4.370 1.00 96.00 98 THR A CA 1
ATOM 794 C C . THR A 1 98 ? -9.170 -16.254 -4.528 1.00 96.00 98 THR A C 1
ATOM 796 O O . THR A 1 98 ? -9.881 -15.851 -3.613 1.00 96.00 98 THR A O 1
ATOM 799 N N . ILE A 1 99 ? -9.063 -15.611 -5.694 1.00 97.31 99 ILE A N 1
ATOM 800 C CA . ILE A 1 99 ? -9.799 -14.381 -6.015 1.00 97.31 99 ILE A CA 1
ATOM 801 C C . ILE A 1 99 ? -11.317 -14.620 -6.040 1.00 97.31 99 ILE A C 1
ATOM 803 O O . ILE A 1 99 ? -12.055 -13.875 -5.398 1.00 97.31 99 ILE A O 1
ATOM 807 N N . ASN A 1 100 ? -11.775 -15.715 -6.649 1.00 96.12 100 ASN A N 1
ATOM 808 C CA . ASN A 1 100 ? -13.191 -16.090 -6.665 1.00 96.12 100 ASN A CA 1
ATOM 809 C C . ASN A 1 100 ? -13.729 -16.351 -5.247 1.00 96.12 100 ASN A C 1
ATOM 811 O O . ASN A 1 100 ? -14.850 -15.971 -4.928 1.00 96.12 100 ASN A O 1
ATOM 815 N N . ARG A 1 101 ? -12.915 -16.932 -4.349 1.00 94.62 101 ARG A N 1
ATOM 816 C CA . ARG A 1 101 ? -13.281 -17.118 -2.926 1.00 94.62 101 ARG A CA 1
ATOM 817 C C . ARG A 1 101 ? -13.450 -15.804 -2.160 1.00 94.62 101 ARG A C 1
ATOM 819 O O . ARG A 1 101 ? -14.069 -15.811 -1.101 1.00 94.62 101 ARG A O 1
ATOM 826 N N . LEU A 1 102 ? -12.887 -14.705 -2.658 1.00 93.94 102 LEU A N 1
ATOM 827 C CA . LEU A 1 102 ? -13.105 -13.361 -2.120 1.00 93.94 102 LEU A CA 1
ATOM 828 C C . LEU A 1 102 ? -14.343 -12.674 -2.714 1.00 93.94 102 LEU A C 1
ATOM 830 O O . LEU A 1 102 ? -14.642 -11.557 -2.307 1.00 93.94 102 LEU A O 1
ATOM 834 N N . GLY A 1 103 ? -15.055 -13.330 -3.637 1.00 95.25 103 GLY A N 1
ATOM 835 C CA . GLY A 1 103 ? -16.256 -12.793 -4.277 1.00 95.25 103 GLY A CA 1
ATOM 836 C C . GLY A 1 103 ? -15.981 -11.907 -5.492 1.00 95.25 103 GLY A C 1
ATOM 837 O O . GLY A 1 103 ? -16.850 -11.134 -5.873 1.00 95.25 103 GLY A O 1
ATOM 838 N N . TYR A 1 104 ? -14.788 -11.987 -6.091 1.00 96.25 104 TYR A N 1
ATOM 839 C CA . TYR A 1 104 ? -14.469 -11.258 -7.321 1.00 96.25 104 TYR A CA 1
ATOM 840 C C . TYR A 1 104 ? -14.397 -12.201 -8.520 1.00 96.25 104 TYR A C 1
ATOM 842 O O . TYR A 1 104 ? -13.732 -13.231 -8.453 1.00 96.25 104 TYR A O 1
ATOM 850 N N . ASP A 1 105 ? -14.970 -11.785 -9.647 1.00 95.12 105 ASP A N 1
ATOM 851 C CA . ASP A 1 105 ? -15.036 -12.610 -10.865 1.00 95.12 105 ASP A CA 1
ATOM 852 C C . ASP A 1 105 ? -13.723 -12.652 -11.662 1.00 95.12 105 ASP A C 1
ATOM 854 O O . ASP A 1 105 ? -13.536 -13.470 -12.561 1.00 95.12 105 ASP A O 1
ATOM 858 N N . SER A 1 106 ? -12.801 -11.727 -11.384 1.00 96.38 106 SER A N 1
ATOM 859 C CA . SER A 1 106 ? -11.508 -11.656 -12.065 1.00 96.38 106 SER A CA 1
ATOM 860 C C . SER A 1 106 ? -10.443 -10.976 -11.210 1.00 96.38 106 SER A C 1
ATOM 862 O O . SER A 1 106 ? -10.741 -10.111 -10.383 1.00 96.38 106 SER A O 1
ATOM 864 N N . ILE A 1 107 ? -9.172 -11.298 -11.484 1.00 95.62 107 ILE A N 1
ATOM 865 C CA . ILE A 1 107 ? -8.004 -10.622 -10.888 1.00 95.62 107 ILE A CA 1
ATOM 866 C C . ILE A 1 107 ? -8.089 -9.107 -11.109 1.00 95.62 107 ILE A C 1
ATOM 868 O O . ILE A 1 107 ? -7.799 -8.321 -10.212 1.00 95.62 107 ILE A O 1
ATOM 872 N N . ARG A 1 108 ? -8.533 -8.681 -12.296 1.00 93.75 108 ARG A N 1
ATOM 873 C CA . ARG A 1 108 ? -8.691 -7.264 -12.630 1.00 93.75 108 ARG A CA 1
ATOM 874 C C . ARG A 1 108 ? -9.748 -6.579 -11.761 1.00 93.75 108 ARG A C 1
ATOM 876 O O . ARG A 1 108 ? -9.492 -5.472 -11.291 1.00 93.75 108 ARG A O 1
ATOM 883 N N . SER A 1 109 ? -10.899 -7.221 -11.546 1.00 95.38 109 SER A N 1
ATOM 884 C CA . SER A 1 109 ? -11.960 -6.699 -10.673 1.00 95.38 109 SER A CA 1
ATOM 885 C C . SER A 1 109 ? -11.461 -6.563 -9.231 1.00 95.38 109 SER A C 1
ATOM 887 O O . SER A 1 109 ? -11.515 -5.473 -8.662 1.00 95.38 109 SER A O 1
ATOM 889 N N . ALA A 1 110 ? -10.836 -7.616 -8.691 1.00 96.50 110 ALA A N 1
ATOM 890 C CA . ALA A 1 110 ? -10.250 -7.598 -7.351 1.00 96.50 110 ALA A CA 1
ATOM 891 C C . ALA A 1 110 ? -9.177 -6.510 -7.193 1.00 96.50 110 ALA A C 1
ATOM 893 O O . ALA A 1 110 ? -9.197 -5.730 -6.241 1.00 96.50 110 ALA A O 1
ATOM 894 N N . ARG A 1 111 ? -8.263 -6.401 -8.164 1.00 95.75 111 ARG A N 1
ATOM 895 C CA . ARG A 1 111 ? -7.212 -5.379 -8.179 1.00 95.75 111 ARG A CA 1
ATOM 896 C C . ARG A 1 111 ? -7.806 -3.969 -8.198 1.00 95.75 111 ARG A C 1
ATOM 898 O O . ARG A 1 111 ? -7.321 -3.103 -7.476 1.00 95.75 111 ARG A O 1
ATOM 905 N N . SER A 1 112 ? -8.856 -3.739 -8.988 1.00 95.12 112 SER A N 1
ATOM 906 C CA . SER A 1 112 ? -9.573 -2.458 -9.023 1.00 95.12 112 SER A CA 1
ATOM 907 C C . SER A 1 112 ? -10.245 -2.134 -7.689 1.00 95.12 112 SER A C 1
ATOM 909 O O . SER A 1 112 ? -10.192 -0.987 -7.248 1.00 95.12 112 SER A O 1
ATOM 911 N N . ALA A 1 113 ? -10.840 -3.130 -7.029 1.00 96.44 113 ALA A N 1
ATOM 912 C CA . ALA A 1 113 ? -11.468 -2.959 -5.724 1.00 96.44 113 ALA A CA 1
ATOM 913 C C . ALA A 1 113 ? -10.442 -2.579 -4.645 1.00 96.44 113 ALA A C 1
ATOM 915 O O . ALA A 1 113 ? -10.635 -1.588 -3.945 1.00 96.44 113 ALA A O 1
ATOM 916 N N . PHE A 1 114 ? -9.312 -3.290 -4.552 1.00 97.62 114 PHE A N 1
ATOM 917 C CA . PHE A 1 114 ? -8.257 -2.947 -3.588 1.00 97.62 114 PHE A CA 1
ATOM 918 C C . PHE A 1 114 ? -7.635 -1.573 -3.864 1.00 97.62 114 PHE A C 1
ATOM 920 O O . PHE A 1 114 ? -7.438 -0.801 -2.930 1.00 97.62 114 PHE A O 1
ATOM 927 N N . TYR A 1 115 ? -7.409 -1.219 -5.136 1.00 97.31 115 TYR A N 1
ATOM 928 C CA . TYR A 1 115 ? -6.965 0.130 -5.503 1.00 97.31 115 TYR A CA 1
ATOM 929 C C . TYR A 1 115 ? -7.953 1.205 -5.029 1.00 97.31 115 TYR A C 1
ATOM 931 O O . TYR A 1 115 ? -7.547 2.196 -4.420 1.00 97.31 115 TYR A O 1
ATOM 939 N N . ARG A 1 116 ? -9.255 1.005 -5.288 1.00 96.94 116 ARG A N 1
ATOM 940 C CA . ARG A 1 116 ? -10.316 1.931 -4.872 1.00 96.94 116 ARG A CA 1
ATOM 941 C C . ARG A 1 116 ? -10.330 2.100 -3.355 1.00 96.94 116 ARG A C 1
ATOM 943 O O . ARG A 1 116 ? -10.314 3.2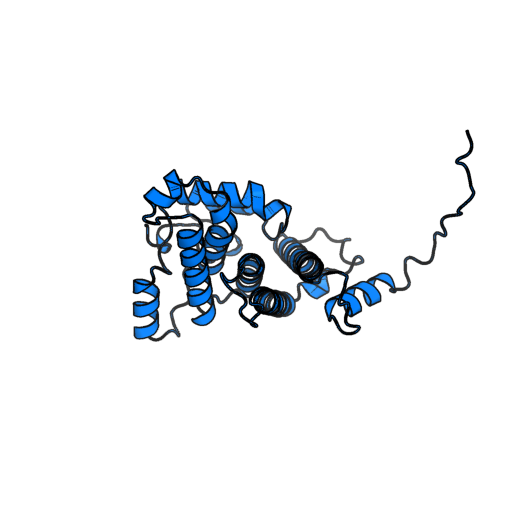37 -2.900 1.00 96.94 116 ARG A O 1
ATOM 950 N N . LYS A 1 117 ? -10.272 1.006 -2.592 1.00 97.81 117 LYS A N 1
ATOM 951 C CA . LYS A 1 117 ? -10.219 1.036 -1.120 1.00 97.81 117 LYS A CA 1
ATOM 952 C C . LYS A 1 117 ? -9.019 1.831 -0.606 1.00 97.81 117 LYS A C 1
ATOM 954 O O . LYS A 1 117 ? -9.196 2.745 0.191 1.00 97.81 117 LYS A O 1
ATOM 959 N N . SER A 1 118 ? -7.811 1.557 -1.105 1.00 97.62 118 SER A N 1
ATOM 960 C CA . SER A 1 118 ? -6.614 2.331 -0.739 1.00 97.62 118 SER A CA 1
ATOM 961 C C . SER A 1 118 ? -6.758 3.815 -1.059 1.00 97.62 118 SER A C 1
ATOM 963 O O . SER A 1 118 ? -6.415 4.662 -0.239 1.00 97.62 118 SER A O 1
ATOM 965 N N . LYS A 1 119 ? -7.278 4.141 -2.246 1.00 96.94 119 LYS A N 1
ATOM 966 C CA . LYS A 1 119 ? -7.483 5.530 -2.655 1.00 96.94 119 LYS A CA 1
ATOM 967 C C . LYS A 1 119 ? -8.492 6.239 -1.749 1.00 96.94 119 LYS A C 1
ATOM 969 O O . LYS A 1 119 ? -8.224 7.361 -1.345 1.00 96.94 119 LYS A O 1
ATOM 974 N N . LEU A 1 120 ? -9.607 5.593 -1.415 1.00 97.31 120 LEU A N 1
ATOM 975 C CA . LEU A 1 120 ? -10.625 6.152 -0.525 1.00 97.31 120 LEU A CA 1
ATOM 976 C C . LEU A 1 120 ? -10.070 6.436 0.877 1.00 97.31 120 LEU A C 1
ATOM 978 O O . LEU A 1 120 ? -10.288 7.519 1.407 1.00 97.31 120 LEU A O 1
ATOM 982 N N . ILE A 1 121 ? -9.282 5.512 1.437 1.00 96.44 121 ILE A N 1
ATOM 983 C CA . ILE A 1 121 ? -8.611 5.707 2.734 1.00 96.44 121 ILE A CA 1
ATOM 984 C C . ILE A 1 121 ? -7.639 6.896 2.679 1.00 96.44 121 ILE A C 1
ATOM 986 O O . ILE A 1 121 ? -7.581 7.688 3.618 1.00 96.44 121 ILE A O 1
ATOM 990 N N . TYR A 1 122 ? -6.883 7.030 1.583 1.00 96.56 122 TYR A N 1
ATOM 991 C CA . TYR A 1 122 ? -5.981 8.164 1.372 1.00 96.56 122 TYR A CA 1
ATOM 992 C C . TYR A 1 122 ? -6.743 9.491 1.241 1.00 96.56 122 TYR A C 1
ATOM 994 O O . TYR A 1 122 ? -6.379 10.464 1.896 1.00 96.56 122 TYR A O 1
ATOM 1002 N N . ASP A 1 123 ? -7.796 9.537 0.419 1.00 95.75 123 ASP A N 1
ATOM 1003 C CA . ASP A 1 123 ? -8.582 10.752 0.171 1.00 95.75 123 ASP A CA 1
ATOM 1004 C C . ASP A 1 123 ? -9.293 11.234 1.446 1.00 95.75 123 ASP A C 1
ATOM 1006 O O . ASP A 1 123 ? -9.344 12.435 1.704 1.00 95.75 123 ASP A O 1
ATOM 1010 N N . ALA A 1 124 ? -9.757 10.305 2.287 1.00 94.62 124 ALA A N 1
ATOM 1011 C CA . ALA A 1 124 ? -10.337 10.596 3.598 1.00 94.62 124 ALA A CA 1
ATOM 1012 C C . ALA A 1 124 ? -9.302 11.014 4.662 1.00 94.62 124 ALA A C 1
ATOM 1014 O O . ALA A 1 124 ? -9.672 11.308 5.795 1.00 94.62 124 ALA A O 1
ATOM 1015 N N . SER A 1 125 ? -8.009 11.058 4.314 1.00 93.31 125 SER A N 1
ATOM 1016 C CA . SER A 1 125 ? -6.913 11.469 5.203 1.00 93.31 125 SER A CA 1
ATOM 1017 C C . SER A 1 125 ? -6.819 10.665 6.507 1.00 93.31 125 SER A C 1
ATOM 1019 O O . SER A 1 125 ? -6.332 11.177 7.511 1.00 93.31 125 SER A O 1
ATOM 1021 N N . LEU A 1 126 ? -7.212 9.385 6.477 1.00 92.56 126 LEU A N 1
ATOM 1022 C CA . LEU A 1 126 ? -7.205 8.504 7.656 1.00 92.56 126 LEU A CA 1
ATOM 1023 C C . LEU A 1 126 ? -5.802 8.049 8.089 1.00 92.56 126 LEU A C 1
ATOM 1025 O O . LEU A 1 126 ? -5.652 7.364 9.103 1.00 92.56 126 LEU A O 1
ATOM 1029 N N . GLU A 1 127 ? -4.781 8.362 7.285 1.00 94.38 127 GLU A N 1
ATOM 1030 C CA . GLU A 1 127 ? -3.397 7.972 7.528 1.00 94.38 127 GLU A CA 1
ATOM 1031 C C . GLU A 1 127 ? -2.565 9.146 8.073 1.00 94.38 127 GLU A C 1
ATOM 1033 O O . GLU A 1 127 ? -2.181 10.045 7.310 1.00 94.38 127 GLU A O 1
ATOM 1038 N N . PRO A 1 128 ? -2.191 9.134 9.366 1.00 92.44 128 PRO A N 1
ATOM 1039 C CA . PRO A 1 128 ? -1.345 10.182 9.923 1.00 92.44 128 PRO A CA 1
ATOM 1040 C C . PRO A 1 128 ? 0.123 10.028 9.492 1.00 92.44 128 PRO A C 1
ATOM 1042 O O . PRO A 1 128 ? 0.815 11.032 9.273 1.00 92.44 128 PRO A O 1
ATOM 1045 N N . SER A 1 129 ? 0.612 8.790 9.325 1.00 94.50 129 SER A N 1
ATOM 1046 C CA . SER A 1 129 ? 2.020 8.524 9.026 1.00 94.50 129 SER A CA 1
ATOM 1047 C C . SER A 1 129 ? 2.368 8.885 7.587 1.00 94.50 129 SER A C 1
ATOM 1049 O O . SER A 1 129 ? 1.912 8.268 6.620 1.00 94.50 129 SER A O 1
ATOM 1051 N N . LYS A 1 130 ? 3.262 9.864 7.426 1.00 95.75 130 LYS A N 1
ATOM 1052 C CA . LYS A 1 130 ? 3.767 10.256 6.103 1.00 95.75 130 LYS A CA 1
ATOM 1053 C C . LYS A 1 130 ? 4.645 9.160 5.489 1.00 95.75 130 LYS A C 1
ATOM 1055 O O . LYS A 1 130 ? 4.603 8.970 4.279 1.00 95.75 130 LYS A O 1
ATOM 1060 N N . VAL A 1 131 ? 5.342 8.362 6.304 1.00 96.06 131 VAL A N 1
ATOM 1061 C CA . VAL A 1 131 ? 6.083 7.178 5.829 1.00 96.06 131 VAL A CA 1
ATOM 1062 C C . VAL A 1 131 ? 5.125 6.159 5.213 1.00 96.06 131 VAL A C 1
ATOM 1064 O O . VAL A 1 131 ? 5.326 5.755 4.069 1.00 96.06 131 VAL A O 1
ATOM 1067 N N . ALA A 1 132 ? 4.056 5.795 5.926 1.00 96.50 132 ALA A N 1
ATOM 1068 C CA . ALA A 1 132 ? 3.095 4.810 5.436 1.00 96.50 132 ALA A CA 1
ATOM 1069 C C . ALA A 1 132 ? 2.312 5.333 4.221 1.00 96.50 132 ALA A C 1
ATOM 1071 O O . ALA A 1 132 ? 2.101 4.602 3.254 1.00 96.50 132 ALA A O 1
ATOM 1072 N N . THR A 1 133 ? 1.974 6.628 4.220 1.00 97.88 133 THR A N 1
ATOM 1073 C CA . THR A 1 133 ? 1.386 7.314 3.060 1.00 97.88 133 THR A CA 1
ATOM 1074 C C . THR A 1 133 ? 2.303 7.234 1.839 1.00 97.88 133 THR A C 1
ATOM 1076 O O . THR A 1 133 ? 1.846 6.905 0.746 1.00 97.88 133 THR A O 1
ATOM 1079 N N . ALA A 1 134 ? 3.604 7.496 2.008 1.00 98.06 134 ALA A N 1
ATOM 1080 C CA . ALA A 1 134 ? 4.573 7.421 0.920 1.00 98.06 134 ALA A CA 1
ATOM 1081 C C . ALA A 1 134 ? 4.730 5.990 0.385 1.00 98.06 134 ALA A C 1
ATOM 1083 O O . ALA A 1 134 ? 4.727 5.784 -0.828 1.00 98.06 134 ALA A O 1
ATOM 1084 N N . GLN A 1 135 ? 4.819 5.001 1.278 1.00 97.88 135 GLN A N 1
ATOM 1085 C CA . GLN A 1 135 ? 4.907 3.585 0.918 1.00 97.88 135 GLN A CA 1
ATOM 1086 C C . GLN A 1 135 ? 3.662 3.117 0.153 1.00 97.88 135 GLN A C 1
ATOM 1088 O O . GLN A 1 135 ? 3.772 2.513 -0.914 1.00 97.88 135 GLN A O 1
ATOM 1093 N N . ALA A 1 136 ? 2.467 3.446 0.645 1.00 98.25 136 ALA A N 1
ATOM 1094 C CA . ALA A 1 136 ? 1.221 3.122 -0.037 1.00 98.25 136 ALA A CA 1
ATOM 1095 C C . ALA A 1 136 ? 1.140 3.801 -1.411 1.00 98.25 136 ALA A C 1
ATOM 1097 O O . ALA A 1 136 ? 0.839 3.143 -2.405 1.00 98.25 136 ALA A O 1
ATOM 1098 N N . ALA A 1 137 ? 1.481 5.089 -1.494 1.00 98.19 137 ALA A N 1
ATOM 1099 C CA . ALA A 1 137 ? 1.502 5.827 -2.751 1.00 98.19 137 ALA A CA 1
ATOM 1100 C C . ALA A 1 137 ? 2.469 5.201 -3.771 1.00 98.19 137 ALA A C 1
ATOM 1102 O O . ALA A 1 137 ? 2.094 5.046 -4.932 1.00 98.19 137 ALA A O 1
ATOM 1103 N N . LEU A 1 138 ? 3.660 4.747 -3.351 1.00 97.62 138 LEU A N 1
ATOM 1104 C CA . LEU A 1 138 ? 4.578 4.006 -4.225 1.00 97.62 138 LEU A CA 1
ATOM 1105 C C . LEU A 1 138 ? 3.936 2.745 -4.799 1.00 97.62 138 LEU A C 1
ATOM 1107 O O . LEU A 1 138 ? 4.057 2.498 -5.997 1.00 97.62 138 LEU A O 1
ATOM 1111 N N . LEU A 1 139 ? 3.211 1.972 -3.993 1.00 98.00 139 LEU A N 1
ATOM 1112 C CA . LEU A 1 139 ? 2.498 0.796 -4.494 1.00 98.00 139 LEU A CA 1
ATOM 1113 C C . LEU A 1 139 ? 1.385 1.182 -5.465 1.00 98.00 139 LEU A C 1
ATOM 1115 O O . LEU A 1 139 ? 1.257 0.562 -6.517 1.00 98.00 139 LEU A O 1
ATOM 1119 N N . LEU A 1 140 ? 0.635 2.247 -5.186 1.00 97.19 140 LEU A N 1
ATOM 1120 C CA . LEU A 1 140 ? -0.439 2.729 -6.061 1.00 97.19 140 LEU A CA 1
ATOM 1121 C C . LEU A 1 140 ? 0.063 3.235 -7.422 1.00 97.19 140 LEU A C 1
ATOM 1123 O O . LEU A 1 140 ? -0.712 3.272 -8.377 1.00 97.19 140 LEU A O 1
ATOM 1127 N N . THR A 1 141 ? 1.364 3.508 -7.577 1.00 95.56 141 THR A N 1
ATOM 1128 C CA . THR A 1 141 ? 1.958 3.794 -8.894 1.00 95.56 141 THR A CA 1
ATOM 1129 C C . THR A 1 141 ? 1.918 2.613 -9.872 1.00 95.56 141 THR A C 1
ATOM 1131 O O . THR A 1 141 ? 2.286 2.781 -11.034 1.00 95.56 141 THR A O 1
ATOM 1134 N N . TYR A 1 142 ? 1.550 1.399 -9.446 1.00 93.69 142 TYR A N 1
ATOM 1135 C CA . TYR A 1 142 ? 1.314 0.266 -10.351 1.00 93.69 142 TYR A CA 1
ATOM 1136 C C . TYR A 1 142 ? -0.098 0.277 -10.967 1.00 93.69 142 TYR A C 1
ATOM 1138 O O . TYR A 1 142 ? -0.481 -0.678 -11.652 1.00 93.69 142 TYR A O 1
ATOM 1146 N N . TRP A 1 143 ? -0.911 1.302 -10.704 1.00 92.06 143 TRP A N 1
ATOM 1147 C CA . TRP A 1 143 ? -2.266 1.392 -11.235 1.00 92.06 143 TRP A CA 1
ATOM 1148 C C . TRP A 1 143 ? -2.288 1.898 -12.677 1.00 92.06 143 TRP A C 1
ATOM 1150 O O . TRP A 1 143 ? -2.145 3.083 -12.955 1.00 92.06 143 TRP A O 1
ATOM 1160 N N . THR A 1 144 ? -2.561 1.011 -13.623 1.00 84.31 144 THR A N 1
ATOM 1161 C CA . THR A 1 144 ? -2.792 1.424 -15.010 1.00 84.31 144 THR A CA 1
ATOM 1162 C C . THR A 1 144 ? -4.295 1.475 -15.274 1.00 84.31 144 THR A C 1
ATOM 1164 O O . THR A 1 144 ? -4.948 0.430 -15.185 1.00 84.31 144 THR A O 1
ATOM 1167 N N . PRO A 1 145 ? -4.867 2.653 -15.592 1.00 75.62 145 PRO A N 1
ATOM 1168 C CA . PRO A 1 145 ? -6.266 2.758 -15.964 1.00 75.62 145 PRO A CA 1
ATOM 1169 C C . PRO A 1 145 ? -6.603 1.849 -17.154 1.00 75.62 145 PRO A C 1
ATOM 1171 O O . PRO A 1 145 ? -5.805 1.727 -18.082 1.00 75.62 145 PRO A O 1
ATOM 1174 N N . PRO A 1 146 ? -7.803 1.254 -17.169 1.00 66.06 146 PRO A N 1
ATOM 1175 C CA . PRO A 1 146 ? -8.326 0.448 -18.268 1.00 66.06 146 PRO A CA 1
ATOM 1176 C C . PRO A 1 146 ? -8.256 1.017 -19.688 1.00 66.06 146 PRO A C 1
ATOM 1178 O O . PRO A 1 146 ? -8.274 0.238 -20.634 1.00 66.06 146 PRO A O 1
ATOM 1181 N N . LEU A 1 147 ? -8.268 2.340 -19.842 1.00 60.16 147 LEU A N 1
ATOM 1182 C CA . LEU A 1 147 ? -8.466 3.060 -21.101 1.00 60.16 147 LEU A CA 1
ATOM 1183 C C . LEU A 1 147 ? -7.585 4.314 -21.091 1.00 60.16 147 LEU A C 1
ATOM 1185 O O . LEU A 1 147 ? -7.187 4.749 -20.011 1.00 60.16 147 LEU A O 1
ATOM 1189 N N . LYS A 1 148 ? -7.303 4.870 -22.280 1.00 52.31 148 LYS A N 1
ATOM 1190 C CA . LYS A 1 148 ? -6.524 6.096 -22.559 1.00 52.31 148 LYS A CA 1
ATOM 1191 C C . LYS A 1 148 ? -7.080 7.337 -21.833 1.00 52.31 148 LYS A C 1
ATOM 1193 O O . LYS A 1 148 ? -7.566 8.268 -22.459 1.00 52.31 148 LYS A O 1
ATOM 1198 N N . ALA A 1 149 ? -7.066 7.337 -20.510 1.00 56.06 149 ALA A N 1
ATOM 1199 C CA . ALA A 1 149 ? -7.300 8.524 -19.722 1.00 56.06 149 ALA A CA 1
ATOM 1200 C C . ALA A 1 149 ? -6.050 9.395 -19.857 1.00 56.06 149 ALA A C 1
ATOM 1202 O O . ALA A 1 149 ? -4.943 8.925 -19.592 1.00 56.06 149 ALA A O 1
ATOM 1203 N N . ASP A 1 150 ? -6.224 10.665 -20.218 1.00 55.44 150 ASP A N 1
ATOM 1204 C CA . ASP A 1 150 ? -5.133 11.652 -20.231 1.00 55.44 150 ASP A CA 1
ATOM 1205 C C . ASP A 1 150 ? -4.508 11.842 -18.835 1.00 55.44 150 ASP A C 1
ATOM 1207 O O . ASP A 1 150 ? -3.399 12.355 -18.677 1.00 55.44 150 ASP A O 1
ATOM 1211 N N . SER A 1 151 ? -5.200 11.370 -17.793 1.00 62.62 151 SER A N 1
ATOM 1212 C CA . SER A 1 151 ? -4.671 11.277 -16.442 1.00 62.62 151 SER A CA 1
ATOM 1213 C C . SER A 1 151 ? -3.652 10.140 -16.340 1.00 62.62 151 SER A C 1
ATOM 1215 O O . SER A 1 151 ? -3.993 8.970 -16.504 1.00 62.62 151 SER A O 1
ATOM 1217 N N . LYS A 1 152 ? -2.401 10.481 -16.007 1.00 72.69 152 LYS A N 1
ATOM 1218 C CA . LYS A 1 152 ? -1.355 9.538 -15.580 1.00 72.69 152 LYS A CA 1
ATOM 1219 C C . LYS A 1 152 ? -1.400 9.390 -14.048 1.00 72.69 152 LYS A C 1
ATOM 1221 O O . LYS A 1 152 ? -0.601 10.034 -13.360 1.00 72.69 152 LYS A O 1
ATOM 1226 N N . PRO A 1 153 ? -2.301 8.567 -13.465 1.00 78.38 153 PRO A N 1
ATOM 1227 C CA . PRO A 1 153 ? -2.414 8.436 -12.010 1.00 78.38 153 PRO A CA 1
ATOM 1228 C C . PRO A 1 153 ? -1.106 7.968 -11.370 1.00 78.38 153 PRO A C 1
ATOM 1230 O O . PRO A 1 153 ? -0.800 8.376 -10.257 1.00 78.38 153 PRO A O 1
ATOM 1233 N N . ASN A 1 154 ? -0.289 7.197 -12.093 1.00 87.62 154 ASN A N 1
ATOM 1234 C CA . ASN A 1 154 ? 1.014 6.734 -11.616 1.00 87.62 154 ASN A CA 1
ATOM 1235 C C . ASN A 1 154 ? 1.976 7.884 -11.320 1.00 87.62 154 ASN A C 1
ATOM 1237 O O . ASN A 1 154 ? 2.653 7.858 -10.297 1.00 87.62 154 ASN A O 1
ATOM 1241 N N . THR A 1 155 ? 1.989 8.922 -12.161 1.00 88.31 155 THR A N 1
ATOM 1242 C CA . THR A 1 155 ? 2.793 10.128 -11.927 1.00 88.31 155 THR A CA 1
ATOM 1243 C C . THR A 1 155 ? 2.277 10.897 -10.714 1.00 88.31 155 THR A C 1
ATOM 1245 O O . THR A 1 155 ? 3.070 11.348 -9.894 1.00 88.31 155 THR A O 1
ATOM 1248 N N . ARG A 1 156 ? 0.950 11.000 -10.543 1.00 91.06 156 ARG A N 1
ATOM 1249 C CA . ARG A 1 156 ? 0.353 11.635 -9.356 1.00 91.06 156 ARG A CA 1
ATOM 1250 C C . ARG A 1 156 ? 0.725 10.895 -8.071 1.00 91.06 156 ARG A C 1
ATOM 1252 O O . ARG A 1 156 ? 1.160 11.534 -7.119 1.00 91.06 156 ARG A O 1
ATOM 1259 N N . TRP A 1 157 ? 0.594 9.572 -8.051 1.00 95.94 157 TRP A N 1
ATOM 1260 C CA . TRP A 1 157 ? 0.976 8.755 -6.900 1.00 95.94 157 TRP A CA 1
ATOM 1261 C C . TRP A 1 157 ? 2.469 8.847 -6.593 1.00 95.94 157 TRP A C 1
ATOM 1263 O O . TRP A 1 157 ? 2.843 8.955 -5.429 1.00 95.94 157 TRP A O 1
ATOM 1273 N N . LEU A 1 158 ? 3.320 8.905 -7.619 1.00 95.12 158 LEU A N 1
ATOM 1274 C CA . LEU A 1 158 ? 4.748 9.121 -7.425 1.00 95.12 158 LEU A CA 1
ATOM 1275 C C . LEU A 1 158 ? 5.034 10.491 -6.792 1.00 95.12 158 LEU A C 1
ATOM 1277 O O . LEU A 1 158 ? 5.793 10.565 -5.830 1.00 95.12 158 LEU A O 1
ATOM 1281 N N . MET A 1 159 ? 4.397 11.568 -7.265 1.00 94.69 159 MET A N 1
ATOM 1282 C CA . MET A 1 159 ? 4.547 12.894 -6.649 1.00 94.69 159 MET A CA 1
ATOM 1283 C C . MET A 1 159 ? 4.111 12.891 -5.178 1.00 94.69 159 MET A C 1
ATOM 1285 O O . MET A 1 159 ? 4.824 13.426 -4.332 1.00 94.69 159 MET A O 1
ATOM 1289 N N . ILE A 1 160 ? 2.989 12.235 -4.859 1.00 96.81 160 ILE A N 1
ATOM 1290 C CA . ILE A 1 160 ? 2.510 12.068 -3.477 1.00 96.81 160 ILE A CA 1
ATOM 1291 C C . ILE A 1 160 ? 3.540 11.308 -2.632 1.00 96.81 160 ILE A C 1
ATOM 1293 O O . ILE A 1 160 ? 3.812 11.708 -1.498 1.00 96.81 160 ILE A O 1
ATOM 1297 N N . ALA A 1 161 ? 4.137 10.240 -3.167 1.00 97.56 161 ALA A N 1
ATOM 1298 C CA . ALA A 1 161 ? 5.171 9.483 -2.470 1.00 97.56 161 ALA A CA 1
ATOM 1299 C C . ALA A 1 161 ? 6.407 10.339 -2.160 1.00 97.56 161 ALA A C 1
ATOM 1301 O O . ALA A 1 161 ? 6.872 10.359 -1.021 1.00 97.56 161 ALA A O 1
ATOM 1302 N N . ILE A 1 162 ? 6.899 11.092 -3.148 1.00 96.44 162 ILE A N 1
ATOM 1303 C CA . ILE A 1 162 ? 8.076 11.963 -3.015 1.00 96.44 162 ILE A CA 1
ATOM 1304 C C . ILE A 1 162 ? 7.828 13.073 -1.991 1.00 96.44 162 ILE A C 1
ATOM 1306 O O . ILE A 1 162 ? 8.674 13.319 -1.131 1.00 96.44 162 ILE A O 1
ATOM 1310 N N . GLU A 1 163 ? 6.672 13.731 -2.069 1.00 96.88 163 GLU A N 1
ATOM 1311 C CA . GLU A 1 163 ? 6.254 14.785 -1.141 1.00 96.88 163 GLU A CA 1
ATOM 1312 C C . GLU A 1 163 ? 6.239 14.267 0.304 1.00 96.88 163 GLU A C 1
ATOM 1314 O O . GLU A 1 163 ? 6.852 14.856 1.194 1.00 96.88 163 GLU A O 1
ATOM 1319 N N . ASN A 1 164 ? 5.601 13.119 0.544 1.00 97.75 164 ASN A N 1
ATOM 1320 C CA . ASN A 1 164 ? 5.530 12.534 1.881 1.00 97.75 164 ASN A CA 1
ATOM 1321 C C . ASN A 1 164 ? 6.893 12.023 2.380 1.00 97.75 164 ASN A C 1
ATOM 1323 O O . ASN A 1 164 ? 7.216 12.204 3.553 1.00 97.75 164 ASN A O 1
ATOM 1327 N N . ALA A 1 165 ? 7.733 11.468 1.501 1.00 96.44 165 ALA A N 1
ATOM 1328 C CA . ALA A 1 165 ? 9.095 11.069 1.851 1.00 96.44 165 ALA A CA 1
ATOM 1329 C C . ALA A 1 165 ? 9.962 12.277 2.263 1.00 96.44 165 ALA A C 1
ATOM 1331 O O . ALA A 1 165 ? 10.699 12.201 3.249 1.00 96.44 165 ALA A O 1
ATOM 1332 N N . ARG A 1 166 ? 9.833 13.417 1.567 1.00 95.12 166 ARG A N 1
ATOM 1333 C CA . ARG A 1 166 ? 10.500 14.684 1.926 1.00 95.12 166 ARG A CA 1
ATOM 1334 C C . ARG A 1 166 ? 9.995 15.262 3.245 1.00 95.12 166 ARG A C 1
ATOM 1336 O O . ARG A 1 166 ? 10.798 15.765 4.026 1.00 95.12 166 ARG A O 1
ATOM 1343 N N . ARG A 1 167 ? 8.695 15.147 3.544 1.00 96.06 167 ARG A N 1
ATOM 1344 C CA . ARG A 1 167 ? 8.137 15.551 4.853 1.00 96.06 167 ARG A CA 1
ATOM 1345 C C . ARG A 1 167 ? 8.751 14.768 6.017 1.00 96.06 167 ARG A C 1
ATOM 1347 O O . ARG A 1 167 ? 8.893 15.319 7.102 1.00 96.06 167 ARG A O 1
ATOM 1354 N N . CYS A 1 168 ? 9.187 13.532 5.776 1.00 93.25 168 CYS A N 1
ATOM 1355 C CA . CYS A 1 168 ? 9.969 12.730 6.723 1.00 93.25 168 CYS A CA 1
ATOM 1356 C C . CYS A 1 168 ? 11.491 12.902 6.592 1.00 93.25 168 CYS A C 1
ATOM 1358 O O . CYS A 1 168 ? 12.238 12.135 7.192 1.00 93.25 168 CYS A O 1
ATOM 1360 N N . GLN A 1 169 ? 11.968 13.870 5.804 1.00 92.00 169 GLN A N 1
ATOM 1361 C CA . GLN A 1 169 ? 13.392 14.141 5.571 1.00 92.00 169 GLN A CA 1
ATOM 1362 C C . GLN A 1 169 ? 14.184 12.945 5.006 1.00 92.00 169 GLN A C 1
ATOM 1364 O O . GLN A 1 169 ? 15.403 12.854 5.176 1.00 92.00 169 GLN A O 1
ATOM 1369 N N . ALA A 1 170 ? 13.509 12.015 4.321 1.00 91.00 170 ALA A N 1
ATOM 1370 C CA . ALA A 1 170 ? 14.135 10.818 3.761 1.00 91.00 170 ALA A CA 1
ATOM 1371 C C . ALA A 1 170 ? 15.189 11.150 2.685 1.00 91.00 170 ALA A C 1
ATOM 1373 O O . ALA A 1 170 ? 16.182 10.439 2.529 1.00 91.00 170 ALA A O 1
ATOM 1374 N N . ASP A 1 171 ? 15.010 12.270 1.985 1.00 87.94 171 ASP A N 1
ATOM 1375 C CA . ASP A 1 171 ? 15.923 12.800 0.974 1.00 87.94 171 ASP A CA 1
ATOM 1376 C C . ASP A 1 171 ? 17.290 13.193 1.549 1.00 87.94 171 ASP A C 1
ATOM 1378 O O . ASP A 1 171 ? 18.320 12.981 0.903 1.00 87.94 171 ASP A O 1
ATOM 1382 N N . ARG A 1 172 ? 17.330 13.681 2.793 1.00 86.25 172 ARG A N 1
ATOM 1383 C CA . ARG A 1 172 ? 18.573 14.072 3.479 1.00 86.25 172 ARG A CA 1
ATOM 1384 C C . ARG A 1 172 ? 19.454 12.875 3.831 1.00 86.25 172 ARG A C 1
ATOM 1386 O O . ARG A 1 172 ? 20.673 12.998 3.861 1.00 86.25 172 ARG A O 1
ATOM 1393 N N . LEU A 1 173 ? 18.853 11.701 4.028 1.00 81.38 173 LEU A N 1
ATOM 1394 C CA . LEU A 1 173 ? 19.554 10.475 4.426 1.00 81.38 173 LEU A CA 1
ATOM 1395 C C . LEU A 1 173 ? 20.275 9.763 3.274 1.00 81.38 173 LEU A C 1
ATOM 1397 O O . LEU A 1 173 ? 20.922 8.742 3.505 1.00 81.38 173 LEU A O 1
ATOM 1401 N N . SER A 1 174 ? 20.165 10.287 2.050 1.00 69.38 174 SER A N 1
ATOM 1402 C CA . SER A 1 174 ? 20.837 9.762 0.856 1.00 69.38 174 SER A CA 1
ATOM 1403 C C . SER A 1 174 ? 22.247 10.330 0.647 1.00 69.38 174 SER A C 1
ATOM 1405 O O . SER A 1 174 ? 22.811 10.205 -0.437 1.00 69.38 174 SER A O 1
ATOM 1407 N N . ASP A 1 175 ? 22.796 11.052 1.623 1.00 68.69 175 ASP A N 1
ATOM 1408 C CA . ASP A 1 175 ? 24.188 11.499 1.591 1.00 68.69 175 ASP A CA 1
ATOM 1409 C C . ASP A 1 175 ? 25.126 10.342 1.969 1.00 68.69 175 ASP A C 1
ATOM 1411 O O . ASP A 1 175 ? 25.003 9.751 3.045 1.00 68.69 175 ASP A O 1
ATOM 1415 N N . VAL A 1 176 ? 26.048 10.012 1.059 1.00 60.19 176 VAL A N 1
ATOM 1416 C CA . VAL A 1 176 ? 27.006 8.905 1.204 1.00 60.19 176 VAL A CA 1
ATOM 1417 C C . VAL A 1 176 ? 27.931 9.124 2.408 1.00 60.19 176 VAL A C 1
ATOM 1419 O O . VAL A 1 176 ? 28.325 8.168 3.072 1.00 60.19 176 VAL A O 1
ATOM 1422 N N . SER A 1 177 ? 28.187 10.383 2.776 1.00 59.94 177 SER A N 1
ATOM 1423 C CA . SER A 1 177 ? 29.003 10.740 3.945 1.00 59.94 177 SER A CA 1
ATOM 1424 C C . SER A 1 177 ? 28.389 10.308 5.286 1.00 59.94 177 SER A C 1
ATOM 1426 O O . SER A 1 177 ? 29.110 10.109 6.262 1.00 59.94 177 SER A O 1
ATOM 1428 N N . GLN A 1 178 ? 27.069 10.091 5.338 1.00 58.38 178 GLN A N 1
ATOM 1429 C CA . GLN A 1 178 ? 26.342 9.674 6.544 1.00 58.38 178 GLN A CA 1
ATOM 1430 C C . GLN A 1 178 ? 26.183 8.145 6.668 1.00 58.38 178 GLN A C 1
ATOM 1432 O O . GLN A 1 178 ? 25.435 7.663 7.528 1.00 58.38 178 GLN A O 1
ATOM 1437 N N . PHE A 1 179 ? 26.841 7.355 5.811 1.00 59.12 179 PHE A N 1
ATOM 1438 C CA . PHE A 1 179 ? 26.854 5.885 5.909 1.00 59.12 179 PHE A CA 1
ATOM 1439 C C . PHE A 1 179 ? 27.752 5.361 7.040 1.00 59.12 179 PHE A C 1
ATOM 1441 O O . PHE A 1 179 ? 27.653 4.192 7.395 1.00 59.12 179 PHE A O 1
ATOM 1448 N N . SER A 1 180 ? 28.589 6.220 7.622 1.00 54.62 180 SER A N 1
ATOM 1449 C CA . SER A 1 180 ? 29.587 5.891 8.647 1.00 54.62 180 SER A CA 1
ATOM 1450 C C . SER A 1 180 ? 29.013 5.562 10.034 1.00 54.62 180 SER A C 1
ATOM 1452 O O . SER A 1 180 ? 29.734 5.037 10.877 1.00 54.62 180 SER A O 1
ATOM 1454 N N . LEU A 1 181 ? 27.724 5.817 10.283 1.00 61.41 181 LEU A N 1
ATOM 1455 C CA . LEU A 1 181 ? 27.041 5.448 11.528 1.00 61.41 181 LEU A CA 1
ATOM 1456 C C . LEU A 1 181 ? 26.080 4.285 11.272 1.00 61.41 181 LEU A C 1
ATOM 1458 O O . LEU A 1 181 ? 25.304 4.354 10.315 1.00 61.41 181 LEU A O 1
ATOM 1462 N N . LEU A 1 182 ? 26.079 3.269 12.150 1.00 60.12 182 LEU A N 1
ATOM 1463 C CA . LEU A 1 182 ? 25.082 2.188 12.151 1.00 60.12 182 LEU A CA 1
ATOM 1464 C C . LEU A 1 182 ? 23.673 2.812 12.154 1.00 60.12 182 LEU A C 1
ATOM 1466 O O . LEU A 1 182 ? 23.273 3.426 13.150 1.00 60.12 182 LEU A O 1
ATOM 1470 N N . PRO A 1 183 ? 22.923 2.742 11.042 1.00 64.12 183 PRO A N 1
ATOM 1471 C CA . PRO A 1 183 ? 21.649 3.430 10.953 1.00 64.12 183 PRO A CA 1
ATOM 1472 C C . PRO A 1 183 ? 20.618 2.728 11.834 1.00 64.12 183 PRO A C 1
ATOM 1474 O O . PRO A 1 183 ? 20.487 1.506 11.808 1.00 64.12 183 PRO A O 1
ATOM 1477 N N . THR A 1 184 ? 19.835 3.508 12.581 1.00 78.81 184 THR A N 1
ATOM 1478 C CA . THR A 1 184 ? 18.652 2.985 13.276 1.00 78.81 184 THR A CA 1
ATOM 1479 C C . THR A 1 184 ? 17.692 2.334 12.271 1.00 78.81 184 THR A C 1
ATOM 1481 O O . THR A 1 184 ? 17.706 2.665 11.078 1.00 78.81 184 THR A O 1
ATOM 1484 N N . SER A 1 185 ? 16.832 1.418 12.736 1.00 80.00 185 SER A N 1
ATOM 1485 C CA . SER A 1 185 ? 15.828 0.768 11.870 1.00 80.00 185 SER A CA 1
ATOM 1486 C C . SER A 1 185 ? 14.976 1.802 11.109 1.00 80.00 185 SER A C 1
ATOM 1488 O O . SER A 1 185 ? 14.750 1.672 9.905 1.00 80.00 185 SER A O 1
ATOM 1490 N N . GLU A 1 186 ? 14.624 2.911 11.765 1.00 83.81 186 GLU A N 1
ATOM 1491 C CA . GLU A 1 186 ? 13.895 4.029 11.162 1.00 83.81 186 GLU A CA 1
ATOM 1492 C C . GLU A 1 186 ? 14.678 4.720 10.031 1.00 83.81 186 GLU A C 1
ATOM 1494 O O . GLU A 1 186 ? 14.166 4.848 8.917 1.00 83.81 186 GLU A O 1
ATOM 1499 N N . LYS A 1 187 ? 15.949 5.090 10.262 1.00 86.50 187 LYS A N 1
ATOM 1500 C CA . LYS A 1 187 ? 16.805 5.697 9.224 1.00 86.50 187 LYS A CA 1
ATOM 1501 C C . LYS A 1 187 ? 16.976 4.766 8.026 1.00 86.50 187 LYS A C 1
ATOM 1503 O O . LYS A 1 187 ? 16.950 5.223 6.885 1.00 86.50 187 LYS A O 1
ATOM 1508 N N . SER A 1 188 ? 17.120 3.465 8.272 1.00 88.56 188 SER A N 1
ATOM 1509 C CA . SER A 1 188 ? 17.214 2.451 7.216 1.00 88.56 188 SER A CA 1
ATOM 1510 C C . SER A 1 188 ? 15.933 2.373 6.381 1.00 88.56 188 SER A C 1
ATOM 1512 O O . SER A 1 188 ? 15.994 2.294 5.155 1.00 88.56 188 SER A O 1
ATOM 1514 N N . THR 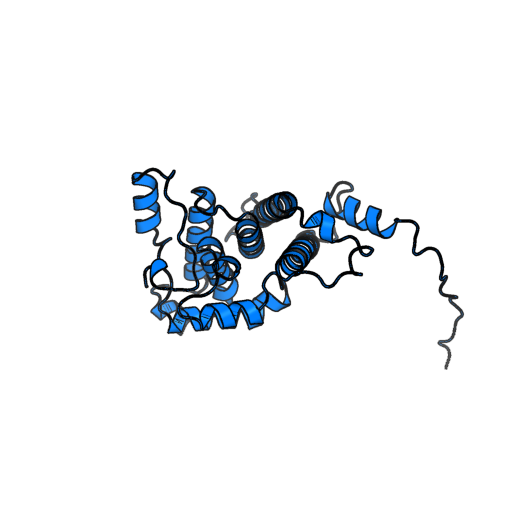A 1 189 ? 14.764 2.453 7.017 1.00 90.88 189 THR A N 1
ATOM 1515 C CA . THR A 1 189 ? 13.466 2.488 6.327 1.00 90.88 189 THR A CA 1
ATOM 1516 C C . THR A 1 189 ? 13.292 3.753 5.495 1.00 90.88 189 THR A C 1
ATOM 1518 O O . THR A 1 189 ? 12.936 3.650 4.324 1.00 90.88 189 THR A O 1
ATOM 1521 N N . LEU A 1 190 ? 13.630 4.928 6.032 1.00 92.81 190 LEU A N 1
ATOM 1522 C CA . LEU A 1 190 ? 13.574 6.184 5.279 1.00 92.81 190 LEU A CA 1
ATOM 1523 C C . LEU A 1 190 ? 14.538 6.184 4.082 1.00 92.81 190 LEU A C 1
ATOM 1525 O O . LEU A 1 190 ? 14.156 6.592 2.986 1.00 92.81 190 LEU A O 1
ATOM 1529 N N . ARG A 1 191 ? 15.759 5.654 4.246 1.00 91.19 191 ARG A N 1
ATOM 1530 C CA . ARG A 1 191 ? 16.709 5.474 3.133 1.00 91.19 191 ARG A CA 1
ATOM 1531 C C . ARG A 1 191 ? 16.135 4.577 2.039 1.00 91.19 191 ARG A C 1
ATOM 1533 O O . ARG A 1 191 ? 16.140 4.972 0.875 1.00 91.19 191 ARG A O 1
ATOM 1540 N N . ARG A 1 192 ? 15.618 3.394 2.397 1.00 93.50 192 ARG A N 1
ATOM 1541 C CA . ARG A 1 192 ? 14.984 2.466 1.441 1.00 93.50 192 ARG A CA 1
ATOM 1542 C C . ARG A 1 192 ? 13.803 3.114 0.728 1.00 93.50 192 ARG A C 1
ATOM 1544 O O . ARG A 1 192 ? 13.708 3.017 -0.491 1.00 93.50 192 ARG A O 1
ATOM 1551 N N . LEU A 1 193 ? 12.946 3.818 1.468 1.00 95.38 193 LEU A N 1
ATOM 1552 C CA . LEU A 1 193 ? 11.802 4.545 0.924 1.00 95.38 193 LEU A CA 1
ATOM 1553 C C . LEU A 1 193 ? 12.233 5.587 -0.117 1.00 95.38 193 LEU A C 1
ATOM 1555 O O . LEU A 1 193 ? 11.662 5.637 -1.207 1.00 95.38 193 LEU A O 1
ATOM 1559 N N . TRP A 1 194 ? 13.256 6.389 0.189 1.00 95.44 194 TRP A N 1
ATOM 1560 C CA . TRP A 1 194 ? 13.772 7.392 -0.743 1.00 95.44 194 TRP A CA 1
ATOM 1561 C C . TRP A 1 194 ? 14.345 6.762 -2.016 1.00 95.44 194 TRP A C 1
ATOM 1563 O O . TRP A 1 194 ? 14.021 7.196 -3.122 1.00 95.44 194 TRP A O 1
ATOM 1573 N N . TRP A 1 195 ? 15.131 5.691 -1.878 1.00 93.31 195 TRP A N 1
ATOM 1574 C CA . TRP A 1 195 ? 15.652 4.947 -3.027 1.00 93.31 195 TRP A CA 1
ATOM 1575 C C . TRP A 1 195 ? 14.542 4.319 -3.870 1.00 93.31 195 TRP A C 1
ATOM 1577 O O . TRP A 1 195 ? 14.610 4.382 -5.093 1.00 93.31 195 TRP A O 1
ATOM 1587 N N . CYS A 1 196 ? 13.485 3.797 -3.246 1.00 95.81 196 CYS A N 1
ATOM 1588 C CA . CYS A 1 196 ? 12.315 3.295 -3.966 1.00 95.81 196 CYS A CA 1
ATOM 1589 C C . CYS A 1 196 ? 11.609 4.405 -4.760 1.00 95.81 196 CYS A C 1
ATOM 1591 O O . CYS A 1 196 ? 11.169 4.155 -5.881 1.00 95.81 196 CYS A O 1
ATOM 1593 N N . CYS A 1 197 ? 11.547 5.635 -4.235 1.00 94.94 197 CYS A N 1
ATOM 1594 C CA . CYS A 1 197 ? 11.026 6.781 -4.988 1.00 94.94 197 CYS A CA 1
ATOM 1595 C C . CYS A 1 197 ? 11.878 7.079 -6.227 1.00 94.94 197 CYS A C 1
ATOM 1597 O O . CYS A 1 197 ? 11.323 7.252 -7.308 1.00 94.94 197 CYS A O 1
ATOM 1599 N N . ILE A 1 198 ? 13.209 7.084 -6.089 1.00 92.00 198 ILE A N 1
ATOM 1600 C CA . ILE A 1 198 ? 14.134 7.300 -7.213 1.00 92.00 198 ILE A CA 1
ATOM 1601 C C . ILE A 1 198 ? 13.989 6.196 -8.264 1.00 92.00 198 ILE A C 1
ATOM 1603 O O . ILE A 1 198 ? 13.799 6.491 -9.440 1.00 92.00 198 ILE A O 1
ATOM 1607 N N . ILE A 1 199 ? 14.050 4.926 -7.851 1.00 91.94 199 ILE A N 1
ATOM 1608 C CA . ILE A 1 199 ? 13.915 3.776 -8.756 1.00 91.94 199 ILE A CA 1
ATOM 1609 C C . ILE A 1 199 ? 12.591 3.868 -9.516 1.00 91.94 199 ILE A C 1
ATOM 1611 O O . ILE A 1 199 ? 12.557 3.683 -10.733 1.00 91.94 199 ILE A O 1
ATOM 1615 N N . ARG A 1 200 ? 11.500 4.211 -8.821 1.00 92.81 200 ARG A N 1
ATOM 1616 C CA . ARG A 1 200 ? 10.187 4.308 -9.450 1.00 92.81 200 ARG A CA 1
ATOM 1617 C C . ARG A 1 200 ? 10.069 5.477 -10.429 1.00 92.81 200 ARG A C 1
ATOM 1619 O O . ARG A 1 200 ? 9.452 5.298 -11.476 1.00 92.81 200 ARG A O 1
ATOM 1626 N N . ASP A 1 201 ? 10.657 6.630 -10.115 1.00 90.31 201 ASP A N 1
ATOM 1627 C CA . ASP A 1 201 ? 10.734 7.784 -11.024 1.00 90.31 201 ASP A CA 1
ATOM 1628 C C . ASP A 1 201 ? 11.461 7.414 -12.321 1.00 90.31 201 ASP A C 1
ATOM 1630 O O . ASP A 1 201 ? 10.935 7.622 -13.416 1.00 90.31 201 ASP A O 1
ATOM 1634 N N . LEU A 1 202 ? 12.604 6.731 -12.198 1.00 88.00 202 LEU A N 1
ATOM 1635 C CA . LEU A 1 202 ? 13.391 6.260 -13.338 1.00 88.00 202 LEU A CA 1
ATOM 1636 C C . LEU A 1 202 ? 12.634 5.259 -14.222 1.00 88.00 202 LEU A C 1
ATOM 1638 O O . LEU A 1 202 ? 12.846 5.236 -15.428 1.00 88.00 202 LEU A O 1
ATOM 1642 N N . TRP A 1 203 ? 11.755 4.432 -13.651 1.00 85.94 203 TRP A N 1
ATOM 1643 C CA . TRP A 1 203 ? 10.977 3.454 -14.424 1.00 85.94 203 TRP A CA 1
ATOM 1644 C C . TRP A 1 203 ? 9.768 4.067 -15.132 1.00 85.94 203 TRP A C 1
ATOM 1646 O O . TRP A 1 203 ? 9.356 3.578 -16.184 1.00 85.94 203 TRP A O 1
ATOM 1656 N N . LEU A 1 204 ? 9.159 5.101 -14.547 1.00 80.88 204 LEU A N 1
ATOM 1657 C CA . LEU A 1 204 ? 7.979 5.753 -15.117 1.00 80.88 204 LEU A CA 1
ATOM 1658 C C . LEU A 1 204 ? 8.333 6.783 -16.200 1.00 80.88 204 LEU A C 1
ATOM 1660 O O . LEU A 1 204 ? 7.499 7.048 -17.068 1.00 80.88 204 LEU A O 1
ATOM 1664 N N . MET A 1 205 ? 9.542 7.347 -16.178 1.00 70.00 205 MET A N 1
ATOM 1665 C CA . MET A 1 205 ? 10.048 8.200 -17.254 1.00 70.00 205 MET A CA 1
ATOM 1666 C C . MET A 1 205 ? 10.618 7.330 -18.382 1.00 70.00 205 MET A C 1
ATOM 1668 O O . MET A 1 205 ? 11.666 6.712 -18.214 1.00 70.00 205 MET A O 1
ATOM 1672 N N . GLN A 1 206 ? 9.957 7.261 -19.548 1.00 55.56 206 GLN A N 1
ATOM 1673 C CA . GLN A 1 206 ? 10.582 6.567 -20.682 1.00 55.56 206 GLN A CA 1
ATOM 1674 C C . GLN A 1 206 ? 11.752 7.391 -21.246 1.00 55.56 206 GLN A C 1
ATOM 1676 O O . GLN A 1 206 ? 11.678 8.622 -21.250 1.00 55.56 206 GLN A O 1
ATOM 1681 N N . PRO A 1 207 ? 12.795 6.745 -21.803 1.00 51.00 207 PRO A N 1
ATOM 1682 C CA . PRO A 1 207 ? 14.006 7.426 -22.274 1.00 51.00 207 PRO A CA 1
ATOM 1683 C C . PRO A 1 207 ? 13.780 8.535 -23.320 1.00 51.00 207 PRO A C 1
ATOM 1685 O O . PRO A 1 207 ? 14.621 9.415 -23.472 1.00 51.00 207 PRO A O 1
ATOM 1688 N N . SER A 1 208 ? 12.656 8.514 -24.044 1.00 49.59 208 SER A N 1
ATOM 1689 C CA . SER A 1 208 ? 12.390 9.371 -25.209 1.00 49.59 208 SER A CA 1
ATOM 1690 C C . SER A 1 208 ? 11.931 10.800 -24.898 1.00 49.59 208 SER A C 1
ATOM 1692 O O . SER A 1 208 ? 11.813 11.606 -25.815 1.00 49.59 208 SER A O 1
ATOM 1694 N N . HIS A 1 209 ? 11.658 11.141 -23.640 1.00 48.34 209 HIS A N 1
ATOM 1695 C CA . HIS A 1 209 ? 11.101 12.448 -23.273 1.00 48.34 209 HIS A CA 1
ATOM 1696 C C . HIS A 1 209 ? 11.760 13.016 -22.024 1.00 48.34 209 HIS A C 1
ATOM 1698 O O . HIS A 1 209 ? 11.076 13.461 -21.108 1.00 48.34 209 HIS A O 1
ATOM 1704 N N . TRP A 1 210 ? 13.093 12.994 -21.991 1.00 45.78 210 TRP A N 1
ATOM 1705 C CA . TRP A 1 210 ? 13.874 13.611 -20.931 1.00 45.78 210 TRP A CA 1
ATOM 1706 C C . TRP A 1 210 ? 13.597 15.130 -20.842 1.00 45.78 210 TRP A C 1
ATOM 1708 O O . TRP A 1 210 ? 14.104 15.869 -21.689 1.00 45.78 210 TRP A O 1
ATOM 1718 N N . PRO A 1 211 ? 12.904 15.668 -19.817 1.00 42.66 211 PRO A N 1
ATOM 1719 C CA . PRO A 1 211 ? 12.830 17.107 -19.611 1.00 42.66 211 PRO A CA 1
ATOM 1720 C C . PRO A 1 211 ? 13.991 17.539 -18.707 1.00 42.66 211 PRO A C 1
ATOM 1722 O O . PRO A 1 211 ? 14.310 16.892 -17.706 1.00 42.66 211 PRO A O 1
ATOM 1725 N N . SER A 1 212 ? 14.618 18.673 -19.005 1.00 49.75 212 SER A N 1
ATOM 1726 C CA . SER A 1 212 ? 15.744 19.241 -18.241 1.00 49.75 212 SER A CA 1
ATOM 1727 C C . SER A 1 212 ? 15.422 19.587 -16.771 1.00 49.75 212 SER A C 1
ATOM 1729 O O . SER A 1 212 ? 16.304 20.024 -16.038 1.00 49.75 212 SER A O 1
ATOM 1731 N N . THR A 1 213 ? 14.176 19.395 -16.324 1.00 48.22 213 THR A N 1
ATOM 1732 C CA . THR A 1 213 ? 13.617 19.896 -15.057 1.00 48.22 213 THR A CA 1
ATOM 1733 C C . THR A 1 213 ? 13.121 18.817 -14.087 1.00 48.22 213 THR A C 1
ATOM 1735 O O . THR A 1 213 ? 12.581 19.158 -13.035 1.00 48.22 213 THR A O 1
ATOM 1738 N N . SER A 1 214 ? 13.305 17.520 -14.361 1.00 51.91 214 SER A N 1
ATOM 1739 C CA . SER A 1 214 ? 12.916 16.467 -13.405 1.00 51.91 214 SER A CA 1
ATOM 1740 C C . SER A 1 214 ? 13.657 16.649 -12.066 1.00 51.91 214 SER A C 1
ATOM 1742 O O . SER A 1 214 ? 14.888 16.547 -12.012 1.00 51.91 214 SER A O 1
ATOM 1744 N N . SER A 1 215 ? 12.904 16.918 -10.991 1.00 55.34 215 SER A N 1
ATOM 1745 C CA . SER A 1 215 ? 13.400 17.306 -9.655 1.00 55.34 215 SER A CA 1
ATOM 1746 C C . SER A 1 215 ? 14.458 16.346 -9.086 1.00 55.34 215 SER A C 1
ATOM 1748 O O . SER A 1 215 ? 15.382 16.784 -8.400 1.00 55.34 215 SER A O 1
ATOM 1750 N N . MET A 1 216 ? 14.375 15.051 -9.409 1.00 56.69 216 MET A N 1
ATOM 1751 C CA . MET A 1 216 ? 15.349 14.050 -8.968 1.00 56.69 216 MET A CA 1
ATOM 1752 C C . MET A 1 216 ? 16.603 13.968 -9.839 1.00 56.69 216 MET A C 1
ATOM 1754 O O . MET A 1 216 ? 17.656 13.652 -9.301 1.00 56.6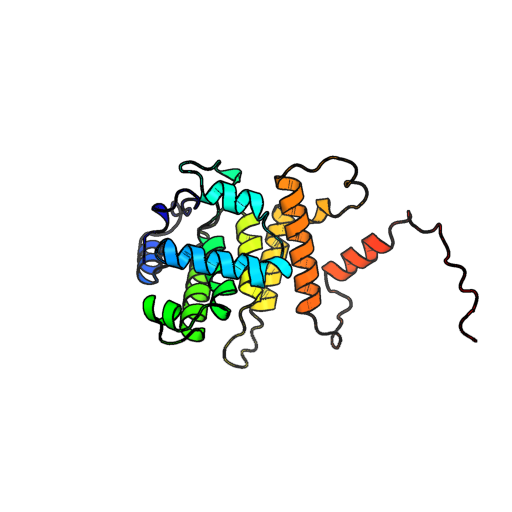9 216 MET A O 1
ATOM 1758 N N . ARG A 1 217 ? 16.570 14.332 -11.130 1.00 53.22 217 ARG A N 1
ATOM 1759 C CA . ARG A 1 217 ? 17.795 14.381 -11.956 1.00 53.22 217 ARG A CA 1
ATOM 1760 C C . ARG A 1 217 ? 18.715 15.507 -11.526 1.00 53.22 217 ARG A C 1
ATOM 1762 O O . ARG A 1 217 ? 19.912 15.290 -11.419 1.00 53.22 217 ARG A O 1
ATOM 1769 N N . ALA A 1 218 ? 18.160 16.677 -11.208 1.00 55.28 218 ALA A N 1
ATOM 1770 C CA . ALA A 1 218 ? 18.944 17.752 -10.610 1.00 55.28 218 ALA A CA 1
ATOM 1771 C C . ALA A 1 218 ? 19.600 17.289 -9.298 1.00 55.28 218 ALA A C 1
ATOM 1773 O O . ALA A 1 218 ? 20.747 17.630 -9.042 1.00 55.28 218 ALA A O 1
ATOM 1774 N N . LEU A 1 219 ? 18.909 16.468 -8.498 1.00 55.06 219 LEU A N 1
ATOM 1775 C CA . LEU A 1 219 ? 19.443 15.938 -7.245 1.00 55.06 219 LEU A CA 1
ATOM 1776 C C . LEU A 1 219 ? 20.509 14.848 -7.460 1.00 55.06 219 LEU A C 1
ATOM 1778 O O . LEU A 1 219 ? 21.558 14.908 -6.825 1.00 55.06 219 LEU A O 1
ATOM 1782 N N . ILE A 1 220 ? 20.272 13.887 -8.360 1.00 54.41 220 ILE A N 1
ATOM 1783 C CA . ILE A 1 220 ? 21.223 12.818 -8.703 1.00 54.41 220 ILE A CA 1
ATOM 1784 C C . ILE A 1 220 ? 22.473 13.427 -9.348 1.00 54.41 220 ILE A C 1
ATOM 1786 O O . ILE A 1 220 ? 23.571 13.168 -8.868 1.00 54.41 220 ILE A O 1
ATOM 1790 N N . CYS A 1 221 ? 22.320 14.313 -10.341 1.00 50.91 221 CYS A N 1
ATOM 1791 C CA . CYS A 1 221 ? 23.442 15.006 -10.980 1.00 50.91 221 CYS A CA 1
ATOM 1792 C C . CYS A 1 221 ? 24.224 15.889 -9.994 1.00 50.91 221 CYS A C 1
ATOM 1794 O O . CYS A 1 221 ? 25.453 15.829 -9.992 1.00 50.91 221 CYS A O 1
ATOM 1796 N N . ARG A 1 222 ? 23.551 16.657 -9.117 1.00 49.78 222 ARG A N 1
ATOM 1797 C CA . ARG A 1 222 ? 24.231 17.458 -8.076 1.00 49.78 222 ARG A CA 1
ATOM 1798 C C . ARG A 1 222 ? 24.994 16.587 -7.078 1.00 49.78 222 ARG A C 1
ATOM 1800 O O . ARG A 1 222 ? 26.067 16.987 -6.645 1.00 49.78 222 ARG A O 1
ATOM 1807 N N . LYS A 1 223 ? 24.480 15.404 -6.723 1.00 46.44 223 LYS A N 1
ATOM 1808 C CA . LYS A 1 223 ? 25.166 14.480 -5.806 1.00 46.44 223 LYS A CA 1
ATOM 1809 C C . LYS A 1 223 ? 26.344 13.754 -6.451 1.00 46.44 223 LYS A C 1
ATOM 1811 O O . LYS A 1 223 ? 27.350 13.557 -5.781 1.00 46.44 223 LYS A O 1
ATOM 1816 N N . THR A 1 224 ? 26.271 13.417 -7.739 1.00 45.06 224 THR A N 1
ATOM 1817 C CA . THR A 1 224 ? 27.420 12.868 -8.485 1.00 45.06 224 THR A CA 1
ATOM 1818 C C . THR A 1 224 ? 28.503 13.910 -8.781 1.00 45.06 224 THR A C 1
ATOM 1820 O O . THR A 1 224 ? 29.645 13.540 -9.014 1.00 45.06 224 THR A O 1
ATOM 1823 N N . GLN A 1 225 ? 28.163 15.204 -8.762 1.00 41.25 225 GLN A N 1
ATOM 1824 C CA . GLN A 1 225 ? 29.102 16.319 -8.956 1.00 41.25 225 GLN A CA 1
ATOM 1825 C C . GLN A 1 225 ? 29.691 16.870 -7.644 1.00 41.25 225 GLN A C 1
ATOM 1827 O O . GLN A 1 225 ? 30.416 17.862 -7.678 1.00 41.25 225 GLN A O 1
ATOM 1832 N N . ALA A 1 226 ? 29.414 16.252 -6.488 1.00 34.03 226 ALA A N 1
ATOM 1833 C CA . ALA A 1 226 ? 30.056 16.639 -5.235 1.00 34.03 226 ALA A CA 1
ATOM 1834 C C . ALA A 1 226 ? 31.579 16.366 -5.312 1.00 34.03 226 ALA A C 1
ATOM 1836 O O . ALA A 1 226 ? 31.982 15.250 -5.661 1.00 34.03 226 ALA A O 1
ATOM 1837 N N . PRO A 1 227 ? 32.445 17.351 -5.007 1.00 38.84 227 PRO A N 1
ATOM 1838 C CA . PRO A 1 227 ? 33.890 17.216 -5.149 1.00 38.84 227 PRO A CA 1
ATOM 1839 C C . PRO A 1 227 ? 34.441 16.340 -4.016 1.00 38.84 227 PRO A C 1
ATOM 1841 O O . PRO A 1 227 ? 34.764 16.814 -2.934 1.00 38.84 227 PRO A O 1
ATOM 1844 N N . GLY A 1 228 ? 34.496 15.034 -4.265 1.00 42.75 228 GLY A N 1
ATOM 1845 C CA . GLY A 1 228 ? 35.096 14.043 -3.362 1.00 42.75 228 GLY A CA 1
ATOM 1846 C C . GLY A 1 228 ? 35.485 12.721 -4.032 1.00 42.75 228 GLY A C 1
ATOM 1847 O O . GLY A 1 228 ? 36.099 11.875 -3.396 1.00 42.75 228 GLY A O 1
ATOM 1848 N N . LEU A 1 229 ? 35.162 12.542 -5.319 1.00 39.62 229 LEU A N 1
ATOM 1849 C CA . LEU A 1 229 ? 35.518 11.361 -6.120 1.00 39.62 229 LEU A CA 1
ATOM 1850 C C . LEU A 1 229 ? 36.229 11.731 -7.439 1.00 39.62 229 LEU A C 1
ATOM 1852 O O . LEU A 1 229 ? 36.288 10.928 -8.365 1.00 39.62 229 LEU A O 1
ATOM 1856 N N . MET A 1 230 ? 36.803 12.936 -7.543 1.00 33.62 230 MET A N 1
ATOM 1857 C CA . MET A 1 230 ? 37.785 13.251 -8.591 1.00 33.62 230 MET A CA 1
ATOM 1858 C C . MET A 1 230 ? 39.169 12.823 -8.105 1.00 33.62 230 MET A C 1
ATOM 1860 O O . MET A 1 230 ? 39.943 13.631 -7.605 1.00 33.62 230 MET A O 1
ATOM 1864 N N . GLY A 1 231 ? 39.451 11.526 -8.185 1.00 34.94 231 GLY A N 1
ATOM 1865 C CA . GLY A 1 231 ? 40.723 11.004 -7.694 1.00 34.94 231 GLY A CA 1
ATOM 1866 C C . GLY A 1 231 ? 41.081 9.589 -8.115 1.00 34.94 231 GLY A C 1
ATOM 1867 O O . GLY A 1 231 ? 41.994 9.037 -7.529 1.00 34.94 231 GLY A O 1
ATOM 1868 N N . MET A 1 232 ? 40.411 8.987 -9.099 1.00 29.94 232 MET A N 1
ATOM 1869 C CA . MET A 1 232 ? 40.947 7.816 -9.802 1.00 29.94 232 MET A CA 1
ATOM 1870 C C . MET A 1 232 ? 40.493 7.885 -11.258 1.00 29.94 232 MET A C 1
ATOM 1872 O O . MET A 1 232 ? 39.346 7.583 -11.580 1.00 29.94 232 MET A O 1
ATOM 1876 N N . GLN A 1 233 ? 41.387 8.334 -12.140 1.00 30.19 233 GLN A N 1
ATOM 1877 C CA . GLN A 1 233 ? 41.222 8.094 -13.569 1.00 30.19 233 GLN A CA 1
ATOM 1878 C C . GLN A 1 233 ? 41.366 6.587 -13.820 1.00 30.19 233 GLN A C 1
ATOM 1880 O O . GLN A 1 233 ? 42.384 6.019 -13.423 1.00 30.19 233 GLN A O 1
ATOM 1885 N N . PRO A 1 234 ? 40.418 5.920 -14.497 1.00 30.08 234 PRO A N 1
ATOM 1886 C CA . PRO A 1 234 ? 40.710 4.644 -15.117 1.00 30.08 234 PRO A CA 1
ATOM 1887 C C . PRO A 1 234 ? 41.543 4.941 -16.364 1.00 30.08 234 PRO A C 1
ATOM 1889 O O . PRO A 1 234 ? 41.060 5.538 -17.328 1.00 30.08 234 PRO A O 1
ATOM 1892 N N . SER A 1 235 ? 42.811 4.544 -16.334 1.00 26.94 235 SER A N 1
ATOM 1893 C CA . SER A 1 235 ? 43.639 4.419 -17.526 1.00 26.94 235 SER A CA 1
ATOM 1894 C C . SER A 1 235 ? 42.983 3.405 -18.464 1.00 26.94 235 SER A C 1
ATOM 1896 O O . SER A 1 235 ? 43.079 2.197 -18.252 1.00 26.94 235 SER A O 1
ATOM 1898 N N . TYR A 1 236 ? 42.300 3.881 -19.499 1.00 31.11 236 TYR A N 1
ATOM 1899 C CA . TYR A 1 236 ? 41.974 3.049 -20.647 1.00 31.11 236 TYR A CA 1
ATOM 1900 C C . TYR A 1 236 ? 43.269 2.818 -21.431 1.00 31.11 236 TYR A C 1
ATOM 1902 O O . TYR A 1 236 ? 43.721 3.687 -22.172 1.00 31.11 236 TYR A O 1
ATOM 1910 N N . SER A 1 237 ? 43.887 1.654 -21.236 1.00 30.58 237 SER A N 1
ATOM 1911 C CA . SER A 1 237 ? 44.840 1.095 -22.192 1.00 30.58 237 SER A CA 1
ATOM 1912 C C . SER A 1 237 ? 44.288 -0.222 -22.715 1.00 30.58 237 SER A C 1
ATOM 1914 O O . SER A 1 237 ? 43.866 -1.090 -21.955 1.00 30.58 237 SER A O 1
ATOM 1916 N N . ASN A 1 238 ? 44.240 -0.290 -24.040 1.00 32.75 238 ASN A N 1
ATOM 1917 C CA . ASN A 1 238 ? 43.780 -1.388 -24.875 1.00 32.75 238 ASN A CA 1
ATOM 1918 C C . ASN A 1 238 ? 44.353 -2.750 -24.463 1.00 32.75 238 ASN A C 1
ATOM 1920 O O . ASN A 1 238 ? 45.568 -2.872 -24.345 1.00 32.75 238 ASN A O 1
ATOM 1924 N N . ALA A 1 239 ? 43.500 -3.777 -24.402 1.00 29.81 239 ALA A N 1
ATOM 1925 C CA . ALA A 1 239 ? 43.878 -5.160 -24.712 1.00 29.81 239 ALA A CA 1
ATOM 1926 C C . ALA A 1 239 ? 42.627 -6.044 -24.897 1.00 29.81 239 ALA A C 1
ATOM 1928 O O . ALA A 1 239 ? 42.236 -6.793 -24.010 1.00 29.81 239 ALA A O 1
ATOM 1929 N N . PHE A 1 240 ? 41.998 -5.955 -26.069 1.00 28.78 240 PHE A N 1
ATOM 1930 C CA . PHE A 1 240 ? 41.332 -7.104 -26.685 1.00 28.78 240 PHE A CA 1
ATOM 1931 C C . PHE A 1 240 ? 41.822 -7.188 -28.130 1.00 28.78 240 PHE A C 1
ATOM 1933 O O . PHE A 1 240 ? 41.258 -6.583 -29.039 1.00 28.78 240 PHE A O 1
ATOM 1940 N N . ALA A 1 241 ? 42.924 -7.908 -28.303 1.00 32.44 241 ALA A N 1
ATOM 1941 C CA . ALA A 1 241 ? 43.313 -8.550 -29.545 1.00 32.44 241 ALA A CA 1
ATOM 1942 C C . ALA A 1 241 ? 44.114 -9.801 -29.153 1.00 32.44 241 ALA A C 1
ATOM 1944 O O . ALA A 1 241 ? 45.279 -9.676 -28.785 1.00 32.44 241 ALA A O 1
ATOM 1945 N N . LEU A 1 242 ? 43.426 -10.949 -29.250 1.00 33.62 242 LEU A N 1
ATOM 1946 C CA . LEU A 1 242 ? 43.872 -12.342 -29.071 1.00 33.62 242 LEU A CA 1
ATOM 1947 C C . LEU A 1 242 ? 44.223 -12.788 -27.644 1.00 33.62 242 LEU A C 1
ATOM 1949 O O . LEU A 1 242 ? 45.266 -12.374 -27.101 1.00 33.62 242 LEU A O 1
#

Secondary structure (DSSP, 8-state):
-EEGGG-TTEEPP--TTS-HHHHHHHHHTTTTEE--HHHHHHHHHHIIIIITTT---S-HHHHHHHHH-SS--GGGPEEHHHHHHHHHHHGGGS-HHHHHHTT-SSHHHHHHHHHHHHHHHHHTT----HHHHHHHHHHHTT---SS--S--HHHHHHHHHHHHHHHTTTTGGG-GGGGGS---HHHHHHHHHHHHHHHHHHHHS-GGG--TT-HHHHHHHHHHTSTT--------------

Radius of gyration: 20.54 Å; chains: 1; bounding box: 66×40×50 Å

Sequence (242 aa):
MVVYCSYSFITRADVFYTPVQDIEFLNSEGCFELPAPIILDQFLRQYFTNVHPLLPMLNEQDFWDARSRPDPPQSKMLSLLLVQAMLFAACSFMPLKTINRLGYDSIRSARSAFYRKSKLIYDASLEPSKVATAQAALLLTYWTPPLKADSKPNTRWLMIAIENARRCQADRLSDVSQFSLLPTSEKSTLRRLWWCCIIRDLWLMQPSHWPSTSSMRALICRKTQAPGLMGMQPSYSNAFAL

Organism: NCBI:txid1325733

Foldseek 3Di:
DDFQVVQQQEDDFACPPFDPVLVVVLVVLVLRDDDDPVLLVVLVVLLVVPPCVLQVLDDPVLQVVSRPDNHRPPVSGAYSLLSLLSSLLSLVVDDCVSVVVVVDNDSVRSSVSSLVSSVSSVVSVRDPQLLNLLNSLLSNLVDDDPDPDVDNSNVVSLVSNQVSLVVVVLLVLPQPVPPPDPDDPVNVSSVSSVVSSVSSVVVVDDPPDDDPDDPVVVVVVVRVPPPDPPPDDPPDDDDDDD